Protein AF-0000000082050462 (afdb_homodimer)

pLDDT: mean 90.38, std 11.53, range [40.19, 98.27]

Sequence (284 aa):
MIIWLRGENGTGAGQFKIPHSVTVDSVGRVWVADRGNKRIQVFDKVTGEWLGSWSSCFLEDGPSSVRLTTNEEYLIVAQLNINRVSVLAAPPIGSIGDCHVVNIIQLADEVKPHLVDVNVKTGAIYVAEIGAQQVQKYVPLNMIIWLRGENGTGAGQFKIPHSVTVDSVGRVWVADRGNKRIQVFDKVTGEWLGSWSSCFLEDGPSSVRLTTNEEYLIVAQLNINRVSVLAAPPIGSIGDCHVVNIIQLADEVKPHLVDVNVKTGAIYVAEIGAQQVQKYVPLN

Structure (mmCIF, N/CA/C/O backbone):
data_AF-0000000082050462-model_v1
#
loop_
_entity.id
_entity.type
_entity.pdbx_description
1 polymer 'NHL repeat containing 3'
#
loop_
_atom_site.group_PDB
_atom_site.id
_atom_site.type_symbol
_atom_site.label_atom_id
_atom_site.label_alt_id
_atom_site.label_comp_id
_atom_site.label_asym_id
_atom_site.label_entity_id
_atom_site.label_seq_id
_atom_site.pdbx_PDB_ins_code
_atom_site.Cartn_x
_atom_site.Cartn_y
_atom_site.Cartn_z
_atom_site.occupancy
_atom_site.B_iso_or_equiv
_atom_site.auth_seq_id
_atom_site.auth_comp_id
_atom_site.auth_asym_id
_atom_site.auth_atom_id
_atom_site.pdbx_PDB_model_num
ATOM 1 N N . MET A 1 1 ? -22.385 -1.481 -3.887 1 40.43 1 MET A N 1
ATOM 2 C CA . MET A 1 1 ? -22.478 -2.923 -4.095 1 40.43 1 MET A CA 1
ATOM 3 C C . MET A 1 1 ? -21.125 -3.592 -3.876 1 40.43 1 MET A C 1
ATOM 5 O O . MET A 1 1 ? -20.114 -3.152 -4.426 1 40.43 1 MET A O 1
ATOM 9 N N . ILE A 1 2 ? -20.88 -4.199 -2.709 1 48.22 2 ILE A N 1
ATOM 10 C CA . ILE A 1 2 ? -19.718 -4.974 -2.289 1 48.22 2 ILE A CA 1
ATOM 11 C C . ILE A 1 2 ? -19.54 -6.179 -3.21 1 48.22 2 ILE A C 1
ATOM 13 O O . ILE A 1 2 ? -20.455 -6.992 -3.363 1 48.22 2 ILE A O 1
ATOM 17 N N . ILE A 1 3 ? -19.071 -6.112 -4.357 1 47.49 3 ILE A N 1
ATOM 18 C CA . ILE A 1 3 ? -18.94 -7.363 -5.096 1 47.49 3 ILE A CA 1
ATOM 19 C C . ILE A 1 3 ? -17.791 -8.185 -4.518 1 47.49 3 ILE A C 1
ATOM 21 O O . ILE A 1 3 ? -17.025 -7.694 -3.685 1 47.49 3 ILE A O 1
ATOM 25 N N . TRP A 1 4 ? -16.922 -8.69 -5.218 1 47.66 4 TRP A N 1
ATOM 26 C CA . TRP A 1 4 ? -16.357 -9.988 -5.571 1 47.66 4 TRP A CA 1
ATOM 27 C C . TRP A 1 4 ? -15.476 -10.523 -4.448 1 47.66 4 TRP A C 1
ATOM 29 O O . TRP A 1 4 ? -15.643 -11.663 -4.008 1 47.66 4 TRP A O 1
ATOM 39 N N . LEU A 1 5 ? -14.182 -10.189 -4.203 1 57.64 5 LEU A N 1
ATOM 40 C CA . LEU A 1 5 ? -13.241 -11.291 -4.034 1 57.64 5 LEU A CA 1
ATOM 41 C C . LEU A 1 5 ? -13.255 -11.803 -2.598 1 57.64 5 LEU A C 1
ATOM 43 O O . LEU A 1 5 ? -13.068 -11.028 -1.657 1 57.64 5 LEU A O 1
ATOM 47 N N . ARG A 1 6 ? -14.107 -12.963 -2.314 1 60.49 6 ARG A N 1
ATOM 48 C CA . ARG A 1 6 ? -14.144 -13.68 -1.044 1 60.49 6 ARG A CA 1
ATOM 49 C C . ARG A 1 6 ? -12.924 -14.582 -0.89 1 60.49 6 ARG A C 1
ATOM 51 O O . ARG A 1 6 ? -12.48 -15.206 -1.856 1 60.49 6 ARG A O 1
ATOM 58 N N . GLY A 1 7 ? -12.11 -14.296 0.046 1 67.52 7 GLY A N 1
ATOM 59 C CA . GLY A 1 7 ? -11.171 -15.325 0.461 1 67.52 7 GLY A CA 1
ATOM 60 C C . GLY A 1 7 ? -11.396 -15.798 1.885 1 67.52 7 GLY A C 1
ATOM 61 O O . GLY A 1 7 ? -12.033 -15.105 2.682 1 67.52 7 GLY A O 1
ATOM 62 N N . GLU A 1 8 ? -11.338 -17.124 2.06 1 79.22 8 GLU A N 1
ATOM 63 C CA . GLU A 1 8 ? -11.368 -17.743 3.382 1 79.22 8 GLU A CA 1
ATOM 64 C C . GLU A 1 8 ? -9.957 -17.976 3.914 1 79.22 8 GLU A C 1
ATOM 66 O O . GLU A 1 8 ? -8.993 -17.987 3.147 1 79.22 8 GLU A O 1
ATOM 71 N N . ASN A 1 9 ? -9.977 -18.037 5.172 1 88.16 9 ASN A N 1
ATOM 72 C CA . ASN A 1 9 ? -8.714 -18.406 5.801 1 88.16 9 ASN A CA 1
ATOM 73 C C . ASN A 1 9 ? -8.226 -19.771 5.322 1 88.16 9 ASN A C 1
ATOM 75 O O . ASN A 1 9 ? -9.016 -20.708 5.198 1 88.16 9 ASN A O 1
ATOM 79 N N . GLY A 1 10 ? -6.987 -19.876 4.88 1 92.87 10 GLY A N 1
ATOM 80 C CA . GLY A 1 10 ? -6.432 -21.163 4.493 1 92.87 10 GLY A CA 1
ATOM 81 C C . GLY A 1 10 ? -5.183 -21.042 3.641 1 92.87 10 GLY A C 1
ATOM 82 O O . GLY A 1 10 ? -4.629 -19.951 3.493 1 92.87 10 GLY A O 1
ATOM 83 N N . THR A 1 11 ? -4.74 -22.178 3.133 1 94.9 11 THR A N 1
ATOM 84 C CA . THR A 1 11 ? -3.497 -22.234 2.372 1 94.9 11 THR A CA 1
ATOM 85 C C . THR A 1 11 ? -3.764 -22.651 0.929 1 94.9 11 THR A C 1
ATOM 87 O O . THR A 1 11 ? -2.852 -22.66 0.101 1 94.9 11 THR A O 1
ATOM 90 N N . GLY A 1 12 ? -5.01 -22.91 0.645 1 93.56 12 GLY A N 1
ATOM 91 C CA . GLY A 1 12 ? -5.356 -23.32 -0.707 1 93.56 12 GLY A CA 1
ATOM 92 C C . GLY A 1 12 ? -5.546 -22.151 -1.654 1 93.56 12 GLY A C 1
ATOM 93 O O . GLY A 1 12 ? -5.483 -20.992 -1.239 1 93.56 12 GLY A O 1
ATOM 94 N N . ALA A 1 13 ? -5.816 -22.554 -2.967 1 92.03 13 ALA A N 1
ATOM 95 C CA . ALA A 1 13 ? -6.134 -21.535 -3.965 1 92.03 13 ALA A CA 1
ATOM 96 C C . ALA A 1 13 ? -7.347 -20.712 -3.54 1 92.03 13 ALA A C 1
ATOM 98 O O . ALA A 1 13 ? -8.388 -21.268 -3.184 1 92.03 13 ALA A O 1
ATOM 99 N N . GLY A 1 14 ? -7.154 -19.372 -3.494 1 91.35 14 GLY A N 1
ATOM 100 C CA . GLY A 1 14 ? -8.254 -18.494 -3.127 1 91.35 14 GLY A CA 1
ATOM 101 C C . GLY A 1 14 ? -8.408 -18.327 -1.627 1 91.35 14 GLY A C 1
ATOM 102 O O . GLY A 1 14 ? -9.269 -17.575 -1.166 1 91.35 14 GLY A O 1
ATOM 103 N N . GLN A 1 15 ? -7.557 -19.007 -0.919 1 93.49 15 GLN A N 1
ATOM 104 C CA . GLN A 1 15 ? -7.512 -18.84 0.53 1 93.49 15 GLN A CA 1
ATOM 105 C C . GLN A 1 15 ? -6.308 -18.003 0.951 1 93.49 15 GLN A C 1
ATOM 107 O O . GLN A 1 15 ? -5.3 -17.957 0.243 1 93.49 15 GLN A O 1
ATOM 112 N N . PHE A 1 16 ? -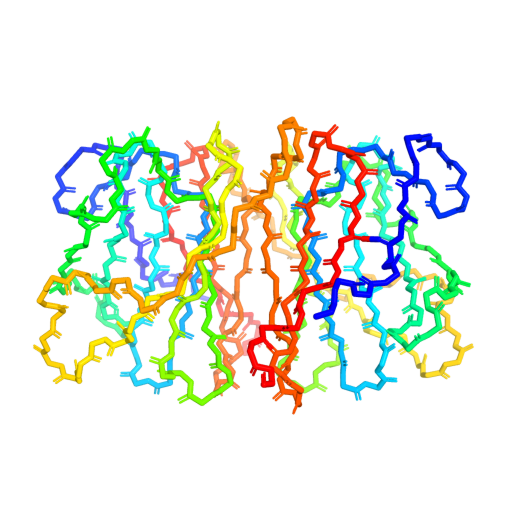6.475 -17.331 2.116 1 94.52 16 PHE A N 1
ATOM 113 C CA . PHE A 1 16 ? -5.418 -16.409 2.513 1 94.52 16 PHE A CA 1
ATOM 114 C C . PHE A 1 16 ? -5.015 -16.641 3.965 1 94.52 16 PHE A C 1
ATOM 116 O O . PHE A 1 16 ? -5.824 -17.098 4.774 1 94.52 16 PHE A O 1
ATOM 123 N N . LYS A 1 17 ? -3.782 -16.366 4.243 1 95.1 17 LYS A N 1
ATOM 124 C CA . LYS A 1 17 ? -3.236 -16.152 5.58 1 95.1 17 LYS A CA 1
ATOM 125 C C . LYS A 1 17 ? -2.504 -14.816 5.668 1 95.1 17 LYS A C 1
ATOM 127 O O . LYS A 1 17 ? -1.411 -14.664 5.118 1 95.1 17 LYS A O 1
ATOM 132 N N . ILE A 1 18 ? -3.145 -13.762 6.304 1 93.31 18 ILE A N 1
ATOM 133 C CA . ILE A 1 18 ? -2.643 -12.404 6.476 1 93.31 18 ILE A CA 1
ATOM 134 C C . ILE A 1 18 ? -2.454 -11.747 5.111 1 93.31 18 ILE A C 1
ATOM 136 O O . ILE A 1 18 ? -1.335 -11.388 4.737 1 93.31 18 ILE A O 1
ATOM 140 N N . PRO A 1 19 ? -3.512 -11.689 4.27 1 94.59 19 PRO A N 1
ATOM 141 C CA . PRO A 1 19 ? -3.401 -10.848 3.076 1 94.59 19 PRO A CA 1
ATOM 142 C C . PRO A 1 19 ? -3.037 -9.402 3.404 1 94.59 19 PRO A C 1
ATOM 144 O O . PRO A 1 19 ? -3.875 -8.651 3.911 1 94.59 19 PRO A O 1
ATOM 147 N N . HIS A 1 20 ? -1.826 -9.065 3.136 1 96.13 20 HIS A N 1
ATOM 148 C CA . HIS A 1 20 ? -1.224 -7.866 3.709 1 96.13 20 HIS A CA 1
ATOM 149 C C . HIS A 1 20 ? -1.29 -6.696 2.733 1 96.13 20 HIS A C 1
ATOM 151 O O . HIS A 1 20 ? -1.275 -5.535 3.147 1 96.13 20 HIS A O 1
ATOM 157 N N . SER A 1 21 ? -1.321 -6.958 1.422 1 95.88 21 SER A N 1
ATOM 158 C CA . SER A 1 21 ? -1.341 -5.935 0.382 1 95.88 21 SER A CA 1
ATOM 159 C C . SER A 1 21 ? -2.062 -6.43 -0.868 1 95.88 21 SER A C 1
ATOM 161 O O . SER A 1 21 ? -2.1 -7.634 -1.132 1 95.88 21 SER A O 1
ATOM 163 N N . VAL A 1 22 ? -2.594 -5.48 -1.64 1 94.66 22 VAL A N 1
ATOM 164 C CA . VAL A 1 22 ? -3.311 -5.759 -2.88 1 94.66 22 VAL A CA 1
ATOM 165 C C . VAL A 1 22 ? -3.027 -4.659 -3.901 1 94.66 22 VAL A C 1
ATOM 167 O O . VAL A 1 22 ? -2.888 -3.489 -3.538 1 94.66 22 VAL A O 1
ATOM 170 N N . THR A 1 23 ? -2.92 -5.016 -5.165 1 95.66 23 THR A N 1
ATOM 171 C CA . THR A 1 23 ? -2.865 -4.054 -6.26 1 95.66 23 THR A CA 1
ATOM 172 C C . THR A 1 23 ? -3.583 -4.596 -7.493 1 95.66 23 THR A C 1
ATOM 174 O O . THR A 1 23 ? -3.808 -5.803 -7.606 1 95.66 23 THR A O 1
ATOM 177 N N . VAL A 1 24 ? -3.954 -3.78 -8.378 1 92.79 24 VAL A N 1
ATOM 178 C CA . VAL A 1 24 ? -4.733 -4.14 -9.558 1 92.79 24 VAL A CA 1
ATOM 179 C C . VAL A 1 24 ? -4.071 -3.566 -10.809 1 92.79 24 VAL A C 1
ATOM 181 O O . VAL A 1 24 ? -3.598 -2.428 -10.801 1 92.79 24 VAL A O 1
ATOM 184 N N . ASP A 1 25 ? -4.015 -4.397 -11.849 1 93.11 25 ASP A N 1
ATOM 185 C CA . ASP A 1 25 ? -3.384 -3.9 -13.068 1 93.11 25 ASP A CA 1
ATOM 186 C C . ASP A 1 25 ? -4.43 -3.547 -14.123 1 93.11 25 ASP A C 1
ATOM 188 O O . ASP A 1 25 ? -5.63 -3.717 -13.897 1 93.11 25 ASP A O 1
ATOM 192 N N . SER A 1 26 ? -3.955 -3.076 -15.26 1 91.11 26 SER A N 1
ATOM 193 C CA . SER A 1 26 ? -4.829 -2.485 -16.268 1 91.11 26 SER A CA 1
ATOM 194 C C . SER A 1 26 ? -5.497 -3.561 -17.118 1 91.11 26 SER A C 1
ATOM 196 O O . SER A 1 26 ? -6.466 -3.284 -17.829 1 91.11 26 SER A O 1
ATOM 198 N N . VAL A 1 27 ? -4.954 -4.77 -17.038 1 91.69 27 VAL A N 1
ATOM 199 C CA . VAL A 1 27 ? -5.533 -5.817 -17.873 1 91.69 27 VAL A CA 1
ATOM 200 C C . VAL A 1 27 ? -6.496 -6.665 -17.045 1 91.69 27 VAL A C 1
ATOM 202 O O . VAL A 1 27 ? -6.973 -7.704 -17.508 1 91.69 27 VAL A O 1
ATOM 205 N N . GLY A 1 28 ? -6.698 -6.288 -15.834 1 89.3 28 GLY A N 1
ATOM 206 C CA . GLY A 1 28 ? -7.783 -6.878 -15.066 1 89.3 28 GLY A CA 1
ATOM 207 C C . GLY A 1 28 ? -7.312 -7.931 -14.081 1 89.3 28 GLY A C 1
ATOM 208 O O . GLY A 1 28 ? -8.067 -8.839 -13.727 1 89.3 28 GLY A O 1
ATOM 209 N N . ARG A 1 29 ? -6.098 -7.906 -13.645 1 93.92 29 ARG A N 1
ATOM 210 C CA . ARG A 1 29 ? -5.611 -8.836 -12.631 1 93.92 29 ARG A CA 1
ATOM 211 C C . ARG A 1 29 ? -5.503 -8.155 -11.271 1 93.92 29 ARG A C 1
ATOM 213 O O . ARG A 1 29 ? -5.067 -7.006 -11.18 1 93.92 29 ARG A O 1
ATOM 220 N N . VAL A 1 30 ? -5.936 -8.852 -10.262 1 93.77 30 VAL A N 1
ATOM 221 C CA . VAL A 1 30 ? -5.768 -8.454 -8.869 1 93.77 30 VAL A CA 1
ATOM 222 C C . VAL A 1 30 ? -4.644 -9.268 -8.231 1 93.77 30 VAL A C 1
ATOM 224 O O . VAL A 1 30 ? -4.709 -10.498 -8.186 1 93.77 30 VAL A O 1
ATOM 227 N N . TRP A 1 31 ? -3.609 -8.616 -7.788 1 96.34 31 TRP A N 1
ATOM 228 C CA . TRP A 1 31 ? -2.456 -9.243 -7.15 1 96.34 31 TRP A CA 1
ATOM 229 C C . TRP A 1 31 ? -2.522 -9.09 -5.635 1 96.34 31 TRP A C 1
ATOM 231 O O . TRP A 1 31 ? -2.617 -7.973 -5.121 1 96.34 31 TRP A O 1
ATOM 241 N N . VAL A 1 32 ? -2.448 -10.183 -4.905 1 96.53 32 VAL A N 1
ATOM 242 C CA . VAL A 1 32 ? -2.6 -10.144 -3.454 1 96.53 32 VAL A CA 1
ATOM 243 C C . VAL A 1 32 ? -1.351 -10.719 -2.788 1 96.53 32 VAL A C 1
ATOM 245 O O . VAL A 1 32 ? -0.971 -11.862 -3.05 1 96.53 32 VAL A O 1
ATOM 248 N N . ALA A 1 33 ? -0.728 -9.888 -1.99 1 97.86 33 ALA A N 1
ATOM 249 C CA . ALA A 1 33 ? 0.362 -10.379 -1.15 1 97.86 33 ALA A CA 1
ATOM 250 C C . ALA A 1 33 ? -0.174 -11.201 0.018 1 97.86 33 ALA A C 1
ATOM 252 O O . ALA A 1 33 ? -0.616 -10.645 1.026 1 97.86 33 ALA A O 1
ATOM 253 N N . ASP A 1 34 ? -0.153 -12.427 -0.11 1 96.57 34 ASP A N 1
ATOM 254 C CA . ASP A 1 34 ? -0.56 -13.391 0.907 1 96.57 34 ASP A CA 1
ATOM 255 C C . ASP A 1 34 ? 0.608 -13.749 1.823 1 96.57 34 ASP A C 1
ATOM 257 O O . ASP A 1 34 ? 1.138 -14.86 1.757 1 96.57 34 ASP A O 1
ATOM 261 N N . ARG A 1 35 ? 0.929 -12.815 2.701 1 97.11 35 ARG A N 1
ATOM 262 C CA . ARG A 1 35 ? 2.201 -12.793 3.416 1 97.11 35 ARG A CA 1
ATOM 263 C C . ARG A 1 35 ? 2.368 -14.043 4.275 1 97.11 35 ARG A C 1
ATOM 265 O O . ARG A 1 35 ? 3.436 -14.657 4.285 1 97.11 35 ARG A O 1
ATOM 272 N N . GLY A 1 36 ? 1.392 -14.414 4.909 1 96.7 36 GLY A N 1
ATOM 273 C CA . GLY A 1 36 ? 1.498 -15.55 5.811 1 96.7 36 GLY A CA 1
ATOM 274 C C . GLY A 1 36 ? 1.75 -16.861 5.092 1 96.7 36 GLY A C 1
ATOM 275 O O . GLY A 1 36 ? 2.292 -17.802 5.676 1 96.7 36 GLY A O 1
ATOM 276 N N . ASN A 1 37 ? 1.233 -16.993 3.816 1 97.29 37 ASN A N 1
ATOM 277 C CA . ASN A 1 37 ? 1.46 -18.187 3.008 1 97.29 37 ASN A CA 1
ATOM 278 C C . ASN A 1 37 ? 2.696 -18.039 2.126 1 97.29 37 ASN A C 1
ATOM 280 O O . ASN A 1 37 ? 2.97 -18.898 1.286 1 97.29 37 ASN A O 1
ATOM 284 N N . LYS A 1 38 ? 3.36 -16.929 2.287 1 98.06 38 LYS A N 1
ATOM 285 C CA . LYS A 1 38 ? 4.56 -16.621 1.515 1 98.06 38 LYS A CA 1
ATOM 286 C C . LYS A 1 38 ? 4.308 -16.783 0.018 1 98.06 38 LYS A C 1
ATOM 288 O O . LYS A 1 38 ? 5.039 -17.502 -0.665 1 98.06 38 LYS A O 1
ATOM 293 N N . ARG A 1 39 ? 3.35 -16.012 -0.496 1 98.26 39 ARG A N 1
ATOM 294 C CA . ARG A 1 39 ? 3.029 -16.085 -1.917 1 98.26 39 ARG A CA 1
ATOM 295 C C . ARG A 1 39 ? 2.241 -14.858 -2.364 1 98.26 39 ARG A C 1
ATOM 297 O O . ARG A 1 39 ? 1.739 -14.1 -1.533 1 98.26 39 ARG A O 1
ATOM 304 N N . ILE A 1 40 ? 2.234 -14.647 -3.637 1 98.19 40 ILE A N 1
ATOM 305 C CA . ILE A 1 40 ? 1.3 -13.732 -4.283 1 98.19 40 ILE A CA 1
ATOM 306 C C . ILE A 1 40 ? 0.261 -14.526 -5.072 1 98.19 40 ILE A C 1
ATOM 308 O O . ILE A 1 40 ? 0.609 -15.438 -5.825 1 98.19 40 ILE A O 1
ATOM 312 N N . GLN A 1 41 ? -0.966 -14.266 -4.81 1 96.63 41 GLN A N 1
ATOM 313 C CA . GLN A 1 41 ? -2.032 -14.853 -5.615 1 96.63 41 GLN A CA 1
ATOM 314 C C . GLN A 1 41 ? -2.613 -13.83 -6.587 1 96.63 41 GLN A C 1
ATOM 316 O O . GLN A 1 41 ? -2.627 -12.631 -6.3 1 96.63 41 GLN A O 1
ATOM 321 N N . VAL A 1 42 ? -3.116 -14.366 -7.699 1 96.42 42 VAL A N 1
ATOM 322 C CA . VAL A 1 42 ? -3.624 -13.511 -8.767 1 96.42 42 VAL A CA 1
ATOM 323 C C . VAL A 1 42 ? -5.045 -13.932 -9.136 1 96.42 42 VAL A C 1
ATOM 325 O O . VAL A 1 42 ? -5.338 -15.126 -9.238 1 96.42 42 VAL A O 1
ATOM 328 N N . PHE A 1 43 ? -5.874 -12.918 -9.309 1 93.15 43 PHE A N 1
ATOM 329 C CA . PHE A 1 43 ? -7.282 -13.169 -9.597 1 93.15 43 PHE A CA 1
ATOM 330 C C . PHE A 1 43 ? -7.759 -12.305 -10.758 1 93.15 43 PHE A C 1
ATOM 332 O O . PHE A 1 43 ? -7.177 -11.255 -11.038 1 93.15 43 PHE A O 1
ATOM 339 N N . ASP A 1 44 ? -8.819 -12.771 -11.357 1 91.61 44 ASP A N 1
ATOM 340 C CA . ASP A 1 44 ? -9.525 -11.942 -12.329 1 91.61 44 ASP A CA 1
ATOM 341 C C . ASP A 1 44 ? -10.382 -10.888 -11.632 1 91.61 44 ASP A C 1
ATOM 343 O O . ASP A 1 44 ? -11.182 -11.213 -10.751 1 91.61 44 ASP A O 1
ATOM 347 N N . LYS A 1 45 ? -10.206 -9.706 -12.063 1 88.88 45 LYS A N 1
ATOM 348 C CA . LYS A 1 45 ? -10.87 -8.623 -11.345 1 88.88 45 LYS A CA 1
ATOM 349 C C . LYS A 1 45 ? -12.381 -8.667 -11.557 1 88.88 45 LYS A C 1
ATOM 351 O O . LYS A 1 45 ? -13.141 -8.113 -10.76 1 88.88 45 LYS A O 1
ATOM 356 N N . VAL A 1 46 ? -12.8 -9.162 -12.654 1 85.58 46 VAL A N 1
ATOM 357 C CA . VAL A 1 46 ? -14.219 -9.156 -12.991 1 85.58 46 VAL A CA 1
ATOM 358 C C . VAL A 1 46 ? -14.906 -10.364 -12.359 1 85.58 46 VAL A C 1
ATOM 360 O O . VAL A 1 46 ? -15.901 -10.218 -11.645 1 85.58 46 VAL A O 1
ATOM 363 N N . THR A 1 47 ? -14.355 -11.541 -12.502 1 84.81 47 THR A N 1
ATOM 364 C CA . THR A 1 47 ? -15.026 -12.768 -12.088 1 84.81 47 THR A CA 1
ATOM 365 C C . THR A 1 47 ? -14.581 -13.181 -10.687 1 84.81 47 THR A C 1
ATOM 367 O O . THR A 1 47 ? -15.254 -13.976 -10.026 1 84.81 47 THR A O 1
ATOM 370 N N . GLY A 1 48 ? -13.391 -12.762 -10.278 1 87.5 48 GLY A N 1
ATOM 371 C CA . GLY A 1 48 ? -12.821 -13.221 -9.022 1 87.5 48 GLY A CA 1
ATOM 372 C C . GLY A 1 48 ? -12.145 -14.575 -9.134 1 87.5 48 GLY A C 1
ATOM 373 O O . GLY A 1 48 ? -11.723 -15.149 -8.127 1 87.5 48 GLY A O 1
ATOM 374 N N . GLU A 1 49 ? -12.048 -15.029 -10.336 1 90.63 49 GLU A N 1
ATOM 375 C CA . GLU A 1 49 ? -11.439 -16.339 -10.546 1 90.63 49 GLU A CA 1
ATOM 376 C C . GLU A 1 49 ? -9.945 -16.309 -10.236 1 90.63 49 GLU A C 1
ATOM 378 O O . GLU A 1 49 ? -9.251 -15.354 -10.589 1 90.63 49 GLU A O 1
ATOM 383 N N . TRP A 1 50 ? -9.494 -17.417 -9.562 1 92.9 50 TRP A N 1
ATOM 384 C CA . TRP A 1 50 ? -8.067 -17.585 -9.305 1 92.9 50 TRP A CA 1
ATOM 385 C C . TRP A 1 50 ? -7.31 -17.869 -10.598 1 92.9 50 TRP A C 1
ATOM 387 O O . TRP A 1 50 ? -7.679 -18.77 -11.355 1 92.9 50 TRP A O 1
ATOM 397 N N . LEU A 1 51 ? -6.275 -17.135 -10.85 1 95.15 51 LEU A N 1
ATOM 398 C CA . LEU A 1 51 ? -5.529 -17.268 -12.097 1 95.15 51 LEU A CA 1
ATOM 399 C C . LEU A 1 51 ? -4.2 -17.977 -11.861 1 95.15 51 LEU A C 1
ATOM 401 O O . LEU A 1 51 ? -3.626 -18.553 -12.788 1 95.15 51 LEU A O 1
ATOM 405 N N . GLY A 1 52 ? -3.623 -17.868 -10.62 1 95.46 52 GLY A N 1
ATOM 406 C CA . GLY A 1 52 ? -2.348 -18.483 -10.289 1 95.46 52 GLY A CA 1
ATOM 407 C C . GLY A 1 52 ? -1.701 -17.888 -9.053 1 95.46 52 GLY A C 1
ATOM 408 O O . GLY A 1 52 ? -2.326 -17.104 -8.335 1 95.46 52 GLY A O 1
ATOM 409 N N . SER A 1 53 ? -0.48 -18.341 -8.795 1 96.37 53 SER A N 1
ATOM 410 C CA . SER A 1 53 ? 0.266 -17.839 -7.646 1 96.37 53 SER A CA 1
ATOM 411 C C . SER A 1 53 ? 1.77 -17.919 -7.885 1 96.37 53 SER A C 1
ATOM 413 O O . SER A 1 53 ? 2.229 -18.692 -8.729 1 96.37 53 SER A O 1
ATOM 415 N N . TRP A 1 54 ? 2.437 -17.046 -7.323 1 97.88 54 TRP A N 1
ATOM 416 C CA . TRP A 1 54 ? 3.893 -17.061 -7.228 1 97.88 54 TRP A CA 1
ATOM 417 C C . TRP A 1 54 ? 4.343 -17.425 -5.817 1 97.88 54 TRP A C 1
ATOM 419 O O . TRP A 1 54 ? 3.952 -16.773 -4.846 1 97.88 54 TRP A O 1
ATOM 429 N N . SER A 1 55 ? 5.21 -18.407 -5.684 1 96.98 55 SER A N 1
ATOM 430 C CA . SER A 1 55 ? 5.782 -18.736 -4.382 1 96.98 55 SER A CA 1
ATOM 431 C C . SER A 1 55 ? 7.291 -18.932 -4.476 1 96.98 55 SER A C 1
ATOM 433 O O . SER A 1 55 ? 8.001 -18.814 -3.474 1 96.98 55 SER A O 1
ATOM 435 N N . SER A 1 56 ? 7.779 -19.117 -5.639 1 96.93 56 SER A N 1
ATOM 436 C CA . SER A 1 56 ? 9.177 -19.488 -5.835 1 96.93 56 SER A CA 1
ATOM 437 C C . SER A 1 56 ? 10.109 -18.333 -5.486 1 96.93 56 SER A C 1
ATOM 439 O O . SER A 1 56 ? 11.294 -18.544 -5.216 1 96.93 56 SER A O 1
ATOM 441 N N . CYS A 1 57 ? 9.66 -17.165 -5.451 1 97.57 57 CYS A N 1
ATOM 442 C CA . CYS A 1 57 ? 10.487 -16 -5.156 1 97.57 57 CYS A CA 1
ATOM 443 C C . CYS A 1 57 ? 10.399 -15.627 -3.681 1 97.57 57 CYS A C 1
ATOM 445 O O . CYS A 1 57 ? 11.042 -14.674 -3.237 1 97.57 57 CYS A O 1
ATOM 447 N N . PHE A 1 58 ? 9.599 -16.391 -2.915 1 98.08 58 PHE A N 1
ATOM 448 C CA . PHE A 1 58 ? 9.32 -16.003 -1.538 1 98.08 58 PHE A CA 1
ATOM 449 C C . PHE A 1 58 ? 9.62 -17.15 -0.581 1 98.0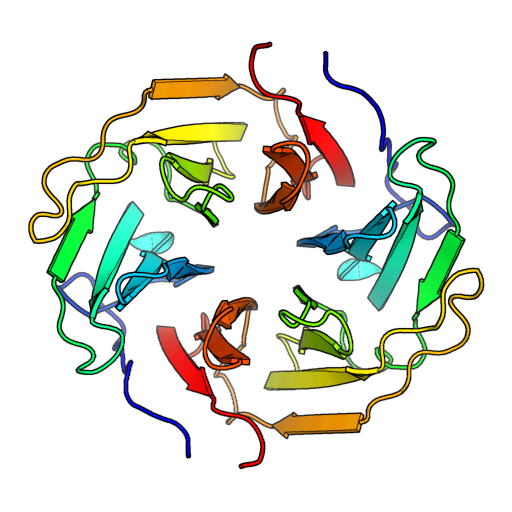8 58 PHE A C 1
ATOM 451 O O . PHE A 1 58 ? 8.835 -17.428 0.328 1 98.08 58 PHE A O 1
ATOM 458 N N . LEU A 1 59 ? 10.699 -17.77 -0.782 1 96.55 59 LEU A N 1
ATOM 459 C CA . LEU A 1 59 ? 11.08 -18.925 0.024 1 96.55 59 LEU A CA 1
ATOM 460 C C . LEU A 1 59 ? 11.526 -18.493 1.416 1 96.55 59 LEU A C 1
ATOM 462 O O . LEU A 1 59 ? 11.235 -19.171 2.405 1 96.55 59 LEU A O 1
ATOM 466 N N . GLU A 1 60 ? 12.199 -17.388 1.579 1 96.61 60 GLU A N 1
ATOM 467 C CA . GLU A 1 60 ? 12.797 -16.945 2.835 1 96.61 60 GLU A CA 1
ATOM 468 C C . GLU A 1 60 ? 11.821 -16.092 3.64 1 96.61 60 GLU A C 1
ATOM 470 O O . GLU A 1 60 ? 11.877 -16.071 4.872 1 96.61 60 GLU A O 1
ATOM 475 N N . ASP A 1 61 ? 10.97 -15.338 2.968 1 98.22 61 ASP A N 1
ATOM 476 C CA . ASP A 1 61 ? 10.037 -14.407 3.595 1 98.22 61 ASP A CA 1
ATOM 477 C C . ASP A 1 61 ? 8.866 -14.094 2.666 1 98.22 61 ASP A C 1
ATOM 479 O O . ASP A 1 61 ? 9.021 -14.087 1.443 1 98.22 61 ASP A O 1
ATOM 483 N N . GLY A 1 62 ? 7.733 -13.807 3.236 1 97.97 62 GLY A N 1
ATOM 484 C CA . GLY A 1 62 ? 6.557 -13.466 2.451 1 97.97 62 GLY A CA 1
ATOM 485 C C . GLY A 1 62 ? 6.536 -12.015 2.007 1 97.97 62 GLY A C 1
ATOM 486 O O . GLY A 1 62 ? 7.255 -11.181 2.561 1 97.97 62 GLY A O 1
ATOM 487 N N . PRO A 1 63 ? 5.754 -11.724 0.991 1 98.27 63 PRO A N 1
ATOM 488 C CA . PRO A 1 63 ? 5.599 -10.346 0.521 1 98.27 63 PRO A CA 1
ATOM 489 C C . PRO A 1 63 ? 4.727 -9.501 1.447 1 98.27 63 PRO A C 1
ATOM 491 O O . PRO A 1 63 ? 3.592 -9.88 1.748 1 98.27 63 PRO A O 1
ATOM 494 N N . SER A 1 64 ? 5.19 -8.394 1.914 1 97.47 64 SER A N 1
ATOM 495 C CA . SER A 1 64 ? 4.405 -7.486 2.743 1 97.47 64 SER A CA 1
ATOM 496 C C . SER A 1 64 ? 3.688 -6.442 1.894 1 97.47 64 SER A C 1
ATOM 498 O O . SER A 1 64 ? 2.659 -5.9 2.303 1 97.47 64 SER A O 1
ATOM 500 N N . SER A 1 65 ? 4.278 -6.101 0.757 1 97.46 65 SER A N 1
ATOM 501 C CA . SER A 1 65 ? 3.698 -5.127 -0.161 1 97.46 65 SER A CA 1
ATOM 502 C C . SER A 1 65 ? 3.932 -5.528 -1.614 1 97.46 65 SER A C 1
ATOM 504 O O . SER A 1 65 ? 4.967 -6.112 -1.943 1 97.46 65 SER A O 1
ATOM 506 N N . VAL A 1 66 ? 2.985 -5.226 -2.492 1 97.79 66 VAL A N 1
ATOM 507 C CA . VAL A 1 66 ? 3.108 -5.428 -3.932 1 97.79 66 VAL A CA 1
ATOM 508 C C . VAL A 1 66 ? 2.519 -4.232 -4.675 1 97.79 66 VAL A C 1
ATOM 510 O O . VAL A 1 66 ? 1.385 -3.825 -4.408 1 97.79 66 VAL A O 1
ATOM 513 N N . ARG A 1 67 ? 3.303 -3.618 -5.524 1 96.96 67 ARG A N 1
ATOM 514 C CA . ARG A 1 67 ? 2.896 -2.517 -6.391 1 96.96 67 ARG A CA 1
ATOM 515 C C . ARG A 1 67 ? 3.386 -2.734 -7.819 1 96.96 67 ARG A C 1
ATOM 517 O O . ARG A 1 67 ? 4.325 -3.499 -8.049 1 96.96 67 ARG A O 1
ATOM 524 N N . LEU A 1 68 ? 2.69 -2.061 -8.724 1 94.56 68 LEU A N 1
ATOM 525 C CA . LEU A 1 68 ? 3.094 -2.106 -10.125 1 94.56 68 LEU A CA 1
ATOM 526 C C . LEU A 1 68 ? 3.804 -0.818 -10.528 1 94.56 68 LEU A C 1
ATOM 528 O O . LEU A 1 68 ? 3.456 0.263 -10.049 1 94.56 68 LEU A O 1
ATOM 532 N N . THR A 1 69 ? 4.741 -0.994 -11.472 1 92.45 69 THR A N 1
ATOM 533 C CA . THR A 1 69 ? 5.283 0.197 -12.117 1 92.45 69 THR A CA 1
ATOM 534 C C . THR A 1 69 ? 4.257 0.812 -13.065 1 92.45 69 THR A C 1
ATOM 536 O O . THR A 1 69 ? 3.273 0.165 -13.428 1 92.45 69 THR A O 1
ATOM 539 N N . THR A 1 70 ? 4.542 2.013 -13.373 1 86.19 70 THR A N 1
ATOM 540 C CA . THR A 1 70 ? 3.585 2.776 -14.167 1 86.19 70 THR A CA 1
ATOM 541 C C . THR A 1 70 ? 3.292 2.069 -15.487 1 86.19 70 THR A C 1
ATOM 543 O O . THR A 1 70 ? 2.144 2.03 -15.935 1 86.19 70 THR A O 1
ATOM 546 N N . ASN A 1 71 ? 4.275 1.542 -16.081 1 89.76 71 ASN A N 1
ATOM 547 C CA . ASN A 1 71 ? 4.086 0.851 -17.352 1 89.76 71 ASN A CA 1
ATOM 548 C C . ASN A 1 71 ? 3.659 -0.599 -17.144 1 89.76 71 ASN A C 1
ATOM 550 O O . ASN A 1 71 ? 3.448 -1.333 -18.111 1 89.76 71 ASN A O 1
ATOM 554 N N . GLU A 1 72 ? 3.617 -1.068 -15.855 1 92.63 72 GLU A N 1
ATOM 555 C CA . GLU A 1 72 ? 3.149 -2.376 -15.407 1 92.63 72 GLU A CA 1
ATOM 556 C C . GLU A 1 72 ? 4.041 -3.493 -15.942 1 92.63 72 GLU A C 1
ATOM 558 O O . GLU A 1 72 ? 3.578 -4.616 -16.156 1 92.63 72 GLU A O 1
ATOM 563 N N . GLU A 1 73 ? 5.319 -3.11 -16.236 1 94.55 73 GLU A N 1
ATOM 564 C CA . GLU A 1 73 ? 6.281 -4.114 -16.68 1 94.55 73 GLU A CA 1
ATOM 565 C C . GLU A 1 73 ? 6.853 -4.892 -15.498 1 94.55 73 GLU A C 1
ATOM 567 O O . GLU A 1 73 ? 7.353 -6.006 -15.665 1 94.55 73 GLU A O 1
ATOM 572 N N . TYR A 1 74 ? 6.776 -4.241 -14.347 1 95.68 74 TYR A N 1
ATOM 573 C CA . TYR A 1 74 ? 7.367 -4.871 -13.171 1 95.68 74 TYR A CA 1
ATOM 574 C C . TYR A 1 74 ? 6.442 -4.752 -11.966 1 95.68 74 TYR A C 1
ATOM 576 O O . TYR A 1 74 ? 5.636 -3.822 -11.884 1 95.68 74 TYR A O 1
ATOM 584 N N . LEU A 1 75 ? 6.571 -5.72 -11.099 1 96.97 75 LEU A N 1
ATOM 585 C CA . LEU A 1 75 ? 6.029 -5.648 -9.747 1 96.97 75 LEU A CA 1
ATOM 586 C C . LEU A 1 75 ? 7.129 -5.344 -8.736 1 96.97 75 LEU A C 1
ATOM 588 O O . LEU A 1 75 ? 8.196 -5.962 -8.768 1 96.97 75 LEU A O 1
ATOM 592 N N . ILE A 1 76 ? 6.899 -4.364 -7.888 1 96.89 76 ILE A N 1
ATOM 593 C CA . ILE A 1 76 ? 7.787 -4.019 -6.784 1 96.89 76 ILE A CA 1
ATOM 594 C C . ILE A 1 76 ? 7.273 -4.65 -5.492 1 96.89 76 ILE A C 1
ATOM 596 O O . ILE A 1 76 ? 6.143 -4.387 -5.072 1 96.89 76 ILE A O 1
ATOM 600 N N . VAL A 1 77 ? 8.105 -5.486 -4.889 1 98.11 77 VAL A N 1
ATOM 601 C CA . VAL A 1 77 ? 7.653 -6.272 -3.746 1 98.11 77 VAL A CA 1
ATOM 602 C C . VAL A 1 77 ? 8.579 -6.034 -2.556 1 98.11 77 VAL A C 1
ATOM 604 O O . VAL A 1 77 ? 9.801 -6.138 -2.682 1 98.11 77 VAL A O 1
ATOM 607 N N . ALA A 1 78 ? 7.988 -5.686 -1.461 1 97.81 78 ALA A N 1
ATOM 608 C CA . ALA A 1 78 ? 8.753 -5.551 -0.224 1 97.81 78 ALA A CA 1
ATOM 609 C C . ALA A 1 78 ? 8.678 -6.828 0.609 1 97.81 78 ALA A C 1
ATOM 611 O O . ALA A 1 78 ? 7.615 -7.443 0.719 1 97.81 78 ALA A O 1
ATOM 612 N N . GLN A 1 79 ? 9.767 -7.234 1.144 1 98.03 79 GLN A N 1
ATOM 613 C CA . GLN A 1 79 ? 9.862 -8.325 2.108 1 98.03 79 GLN A CA 1
ATOM 614 C C . GLN A 1 79 ? 10.446 -7.84 3.432 1 98.03 79 GLN A C 1
ATOM 616 O O . GLN A 1 79 ? 11.65 -7.598 3.533 1 98.03 79 GLN A O 1
ATOM 621 N N . LEU A 1 80 ? 9.598 -7.826 4.389 1 97.38 80 LEU A N 1
ATOM 622 C CA . LEU A 1 80 ? 9.804 -7.117 5.647 1 97.38 80 LEU A CA 1
ATOM 623 C C . LEU A 1 80 ? 10.951 -7.735 6.439 1 97.38 80 LEU A C 1
ATOM 625 O O . LEU A 1 80 ? 11.883 -7.035 6.839 1 97.38 80 LEU A O 1
ATOM 629 N N . ASN A 1 81 ? 10.956 -8.987 6.624 1 97.28 81 ASN A N 1
ATOM 630 C CA . ASN A 1 81 ? 11.808 -9.638 7.613 1 97.28 81 ASN A CA 1
ATOM 631 C C . ASN A 1 81 ? 13.231 -9.822 7.093 1 97.28 81 ASN A C 1
ATOM 633 O O . ASN A 1 81 ? 14.162 -10.02 7.875 1 97.28 81 ASN A O 1
ATOM 637 N N . ILE A 1 82 ? 13.415 -9.791 5.73 1 97.6 82 ILE A N 1
ATOM 638 C CA . ILE A 1 82 ? 14.763 -9.948 5.194 1 97.6 82 ILE A CA 1
ATOM 639 C C . ILE A 1 82 ? 15.25 -8.617 4.625 1 97.6 82 ILE A C 1
ATOM 641 O O . ILE A 1 82 ? 16.267 -8.568 3.93 1 97.6 82 ILE A O 1
ATOM 645 N N . ASN A 1 83 ? 14.527 -7.558 4.87 1 96.25 83 ASN A N 1
ATOM 646 C CA . ASN A 1 83 ? 14.912 -6.195 4.52 1 96.25 83 ASN A CA 1
ATOM 647 C C . ASN A 1 83 ? 15.252 -6.071 3.038 1 96.25 83 ASN A C 1
ATOM 649 O O . ASN A 1 83 ? 16.317 -5.564 2.681 1 96.25 83 ASN A O 1
ATOM 653 N N . ARG A 1 84 ? 14.251 -6.409 2.231 1 96.14 84 ARG A N 1
ATOM 654 C CA . ARG A 1 84 ? 14.499 -6.479 0.795 1 96.14 84 ARG A CA 1
ATOM 655 C C . ARG A 1 84 ? 13.327 -5.901 0.008 1 96.14 84 ARG A C 1
ATOM 657 O O . ARG A 1 84 ? 12.167 -6.111 0.369 1 96.14 84 ARG A O 1
ATOM 664 N N . VAL A 1 85 ? 13.685 -5.162 -1.023 1 96.28 85 VAL A N 1
ATOM 665 C CA . VAL A 1 85 ? 12.739 -4.827 -2.082 1 96.28 85 VAL A CA 1
ATOM 666 C C . VAL A 1 85 ? 13.153 -5.516 -3.381 1 96.28 85 VAL A C 1
ATOM 668 O O . VAL A 1 85 ? 14.278 -5.337 -3.854 1 96.28 85 VAL A O 1
ATOM 671 N N . SER A 1 86 ? 12.243 -6.302 -3.954 1 96.69 86 SER A N 1
ATOM 672 C CA . SER A 1 86 ? 12.512 -7.029 -5.19 1 96.69 86 SER A CA 1
ATOM 673 C C . SER A 1 86 ? 11.709 -6.458 -6.354 1 96.69 86 SER A C 1
ATOM 675 O O . SER A 1 86 ? 10.556 -6.056 -6.181 1 96.69 86 SER A O 1
ATOM 677 N N . VAL A 1 87 ? 12.351 -6.483 -7.469 1 96.37 87 VAL A N 1
ATOM 678 C CA . VAL A 1 87 ? 11.694 -6.141 -8.727 1 96.37 87 VAL A CA 1
ATOM 679 C C . VAL A 1 87 ? 11.439 -7.409 -9.538 1 96.37 87 VAL A C 1
ATOM 681 O O . VAL A 1 87 ? 12.38 -8.102 -9.931 1 96.37 87 VAL A O 1
ATOM 684 N N . LEU A 1 88 ? 10.166 -7.69 -9.761 1 97.64 88 LEU A N 1
ATOM 685 C CA . LEU A 1 88 ? 9.777 -8.894 -10.487 1 97.64 88 LEU A CA 1
ATOM 686 C C . LEU A 1 88 ? 9.239 -8.545 -11.871 1 97.64 88 LEU A C 1
ATOM 688 O O . LEU A 1 88 ? 8.517 -7.558 -12.03 1 97.64 88 LEU A O 1
ATOM 692 N N . ALA A 1 89 ? 9.534 -9.356 -12.813 1 97.53 89 ALA A N 1
ATOM 693 C CA . ALA A 1 89 ? 8.962 -9.164 -14.143 1 97.53 89 ALA A CA 1
ATOM 694 C C . ALA A 1 89 ? 7.481 -9.529 -14.161 1 97.53 89 ALA A C 1
ATOM 696 O O . ALA A 1 89 ? 7.094 -10.601 -13.689 1 97.53 89 ALA A O 1
ATOM 697 N N . ALA A 1 90 ? 6.703 -8.601 -14.645 1 96.29 90 ALA A N 1
ATOM 698 C CA . ALA A 1 90 ? 5.293 -8.936 -14.822 1 96.29 90 ALA A CA 1
ATOM 699 C C . ALA A 1 90 ? 5.114 -10.014 -15.888 1 96.29 90 ALA A C 1
ATOM 701 O O . ALA A 1 90 ? 5.751 -9.964 -16.942 1 96.29 90 ALA A O 1
ATOM 702 N N . PRO A 1 91 ? 4.254 -10.982 -15.568 1 95.75 91 PRO A N 1
ATOM 703 C CA . PRO A 1 91 ? 4.052 -12.026 -16.576 1 95.75 91 PRO A CA 1
ATOM 704 C C . PRO A 1 91 ? 3.174 -11.564 -17.737 1 95.75 91 PRO A C 1
ATOM 706 O O . PRO A 1 91 ? 2.426 -10.592 -17.601 1 95.75 91 PRO A O 1
ATOM 709 N N . PRO A 1 92 ? 3.298 -12.231 -18.885 1 91.44 92 PRO A N 1
ATOM 710 C CA . PRO A 1 92 ? 2.389 -11.906 -19.987 1 91.44 92 PRO A CA 1
ATOM 711 C C . PRO A 1 92 ? 0.927 -12.191 -19.649 1 91.44 92 PRO A C 1
ATOM 713 O O . PRO A 1 92 ? 0.639 -12.865 -18.657 1 91.44 92 PRO A O 1
ATOM 716 N N . ILE A 1 93 ? 0.068 -11.609 -20.382 1 87.26 93 ILE A N 1
ATOM 717 C CA . ILE A 1 93 ? -1.361 -11.843 -20.207 1 87.26 93 ILE A CA 1
ATOM 718 C C . ILE A 1 93 ? -1.682 -13.309 -20.488 1 87.26 93 ILE A C 1
ATOM 720 O O . ILE A 1 93 ? -1.201 -13.879 -21.471 1 87.26 93 ILE A O 1
ATOM 724 N N . GLY A 1 94 ? -2.486 -13.969 -19.638 1 84.96 94 GLY A N 1
ATOM 725 C CA . GLY A 1 94 ? -2.958 -15.326 -19.868 1 84.96 94 GLY A CA 1
ATOM 726 C C . GLY A 1 94 ? -2.167 -16.37 -19.104 1 84.96 94 GLY A C 1
ATOM 727 O O . GLY A 1 94 ? -2.626 -17.501 -18.932 1 84.96 94 GLY A O 1
ATOM 728 N N . SER A 1 95 ? -0.969 -16.075 -18.704 1 88.79 95 SER A N 1
ATOM 729 C CA . SER A 1 95 ? -0.156 -17.03 -17.957 1 88.79 95 SER A CA 1
ATOM 730 C C . SER A 1 95 ? 0.583 -16.348 -16.81 1 88.79 95 SER A C 1
ATOM 732 O O . SER A 1 95 ? 1.384 -15.438 -17.035 1 88.79 95 SER A O 1
ATOM 734 N N . ILE A 1 96 ? 0.409 -16.833 -15.624 1 94.28 96 ILE A N 1
ATOM 735 C CA . ILE A 1 96 ? 1.103 -16.255 -14.479 1 94.28 96 ILE A CA 1
ATOM 736 C C . ILE A 1 96 ? 2.521 -16.818 -14.397 1 94.28 96 ILE A C 1
ATOM 738 O O . ILE A 1 96 ? 3.471 -16.085 -14.112 1 94.28 96 ILE A O 1
ATOM 742 N N . GLY A 1 97 ? 2.666 -18.198 -14.778 1 94.2 97 GLY A N 1
ATOM 743 C CA . GLY A 1 97 ? 3.984 -18.813 -14.755 1 94.2 97 GLY A CA 1
ATOM 744 C C . GLY A 1 97 ? 4.695 -18.649 -13.424 1 94.2 97 GLY A C 1
ATOM 745 O O . GLY A 1 97 ? 4.052 -18.583 -12.375 1 94.2 97 GLY A O 1
ATOM 746 N N . ASP A 1 98 ? 6.075 -18.649 -13.51 1 95.52 98 ASP A N 1
ATOM 747 C CA . ASP A 1 98 ? 6.891 -18.472 -12.313 1 95.52 98 ASP A CA 1
ATOM 748 C C . ASP A 1 98 ? 7.336 -17.02 -12.16 1 95.52 98 ASP A C 1
ATOM 750 O O . ASP A 1 98 ? 7.435 -16.288 -13.148 1 95.52 98 ASP A O 1
ATOM 754 N N . CYS A 1 99 ? 7.45 -16.663 -10.923 1 97.41 99 CYS A N 1
ATOM 755 C CA . CYS A 1 99 ? 7.988 -15.32 -10.738 1 97.41 99 CYS A CA 1
ATOM 756 C C . CYS A 1 99 ? 9.459 -15.263 -11.13 1 97.41 99 CYS A C 1
ATOM 758 O O . CYS A 1 99 ? 10.174 -16.261 -11.022 1 97.41 99 CYS A O 1
ATOM 760 N N . HIS A 1 100 ? 9.894 -14.132 -11.695 1 97.18 100 HIS A N 1
ATOM 761 C CA . HIS A 1 100 ? 11.268 -13.854 -12.097 1 97.18 100 HIS A CA 1
ATOM 762 C C . HIS A 1 100 ? 11.773 -12.557 -11.474 1 97.18 100 HIS A C 1
ATOM 764 O O . HIS A 1 100 ? 11.239 -11.481 -11.751 1 97.18 100 HIS A O 1
ATOM 770 N N . VAL A 1 101 ? 12.799 -12.705 -10.67 1 96.79 101 VAL A N 1
ATOM 771 C CA . VAL A 1 101 ? 13.408 -11.529 -10.056 1 96.79 101 VAL A CA 1
ATOM 772 C C . VAL A 1 101 ? 14.398 -10.893 -11.029 1 96.79 101 VAL A C 1
ATOM 774 O O . VAL A 1 101 ? 15.353 -11.54 -11.465 1 96.79 101 VAL A O 1
ATOM 777 N N . VAL A 1 102 ? 14.192 -9.632 -11.358 1 96.77 102 VAL A N 1
ATOM 778 C CA . VAL A 1 102 ? 15.058 -8.983 -12.337 1 96.77 102 VAL A CA 1
ATOM 779 C C . VAL A 1 102 ? 16.046 -8.063 -11.623 1 96.77 102 VAL A C 1
ATOM 781 O O . VAL A 1 102 ? 17.07 -7.68 -12.193 1 96.77 102 VAL A O 1
ATOM 784 N N . ASN A 1 103 ? 15.715 -7.612 -10.424 1 94.76 103 ASN A N 1
ATOM 785 C CA . ASN A 1 103 ? 16.583 -6.77 -9.607 1 94.76 103 ASN A CA 1
ATOM 786 C C . ASN A 1 103 ? 16.235 -6.876 -8.126 1 94.76 103 ASN A C 1
ATOM 788 O O . ASN A 1 103 ? 15.106 -7.222 -7.772 1 94.76 103 ASN A O 1
ATOM 792 N N . ILE A 1 104 ? 17.243 -6.637 -7.258 1 94.28 104 ILE A N 1
ATOM 793 C CA . ILE A 1 104 ? 17.044 -6.65 -5.813 1 94.28 104 ILE A CA 1
ATOM 794 C C . ILE A 1 104 ? 17.695 -5.417 -5.19 1 94.28 104 ILE A C 1
ATOM 796 O O . ILE A 1 104 ? 18.817 -5.052 -5.549 1 94.28 104 ILE A O 1
ATOM 800 N N . ILE A 1 105 ? 16.997 -4.783 -4.314 1 92.83 105 ILE A N 1
ATOM 801 C CA . ILE A 1 105 ? 17.54 -3.753 -3.435 1 92.83 105 ILE A CA 1
ATOM 802 C C . ILE A 1 105 ? 17.613 -4.281 -2.004 1 92.83 105 ILE A C 1
ATOM 804 O O . ILE A 1 105 ? 16.591 -4.388 -1.322 1 92.83 105 ILE A O 1
ATOM 808 N N . GLN A 1 106 ? 18.829 -4.647 -1.587 1 93.86 106 GLN A N 1
ATOM 809 C CA . GLN A 1 106 ? 19.017 -5.092 -0.21 1 93.86 106 GLN A CA 1
ATOM 810 C C . GLN A 1 106 ? 19.195 -3.905 0.732 1 93.86 106 GLN A C 1
ATOM 812 O O . GLN A 1 106 ? 20.129 -3.115 0.575 1 93.86 106 GLN A O 1
ATOM 817 N N . LEU A 1 107 ? 18.326 -3.782 1.651 1 91.92 107 LEU A N 1
ATOM 818 C CA . LEU A 1 107 ? 18.393 -2.68 2.604 1 91.92 107 LEU A CA 1
ATOM 819 C C . LEU A 1 107 ? 19.185 -3.082 3.844 1 91.92 107 LEU A C 1
ATOM 821 O O . LEU A 1 107 ? 19.437 -4.268 4.068 1 91.92 107 LEU A O 1
ATOM 825 N N . ALA A 1 108 ? 19.566 -2.081 4.582 1 90.91 108 ALA A N 1
ATOM 826 C CA . ALA A 1 108 ? 20.309 -2.34 5.813 1 90.91 108 ALA A CA 1
ATOM 827 C C . ALA A 1 108 ? 19.463 -3.13 6.808 1 90.91 108 ALA A C 1
ATOM 829 O O . ALA A 1 108 ? 18.234 -3.152 6.708 1 90.91 108 ALA A O 1
ATOM 830 N N . ASP A 1 109 ? 20.12 -3.709 7.782 1 92.76 109 ASP A N 1
ATOM 831 C CA . ASP A 1 109 ? 19.442 -4.498 8.806 1 92.76 109 ASP A CA 1
ATOM 832 C C . ASP A 1 109 ? 18.461 -3.639 9.601 1 92.76 109 ASP A C 1
ATOM 834 O O . ASP A 1 109 ? 18.723 -2.461 9.853 1 92.76 109 ASP A O 1
ATOM 838 N N . GLU A 1 110 ? 17.335 -4.132 9.974 1 92.31 110 GLU A N 1
ATOM 839 C CA . GLU A 1 110 ? 16.329 -3.569 10.87 1 92.31 110 GLU A CA 1
ATOM 840 C C . GLU A 1 110 ? 15.557 -2.44 10.193 1 92.31 110 GLU A C 1
ATOM 842 O O . GLU A 1 110 ? 14.783 -1.734 10.842 1 92.31 110 GLU A O 1
ATOM 847 N N . VAL A 1 111 ? 15.79 -2.195 8.865 1 90.76 111 VAL A N 1
ATOM 848 C CA . VAL A 1 111 ? 15.023 -1.184 8.145 1 90.76 111 VAL A CA 1
ATOM 849 C C . VAL A 1 111 ? 13.553 -1.594 8.088 1 90.76 111 VAL A C 1
ATOM 851 O O . VAL A 1 111 ? 12.664 -0.773 8.33 1 90.76 111 VAL A O 1
ATOM 854 N N . LYS A 1 112 ? 13.238 -2.89 7.753 1 95.02 112 LYS A N 1
ATOM 855 C CA . LYS A 1 112 ? 11.908 -3.491 7.74 1 95.02 112 LYS A CA 1
ATOM 856 C C . LYS A 1 112 ? 10.97 -2.733 6.806 1 95.02 112 LYS A C 1
ATOM 858 O O . LYS A 1 112 ? 10.002 -2.116 7.256 1 95.02 112 LYS A O 1
ATOM 863 N N . PRO A 1 113 ? 11.214 -2.823 5.454 1 95.07 113 PRO A N 1
ATOM 864 C CA . PRO A 1 113 ? 10.31 -2.195 4.487 1 95.07 113 PRO A CA 1
ATOM 865 C C . PRO A 1 113 ? 8.906 -2.796 4.516 1 95.07 113 PRO A C 1
ATOM 867 O O . PRO A 1 113 ? 8.73 -3.978 4.211 1 95.07 113 PRO A O 1
ATOM 870 N N . HIS A 1 114 ? 7.967 -1.999 4.862 1 95.74 114 HIS A N 1
ATOM 871 C CA . HIS A 1 114 ? 6.627 -2.516 5.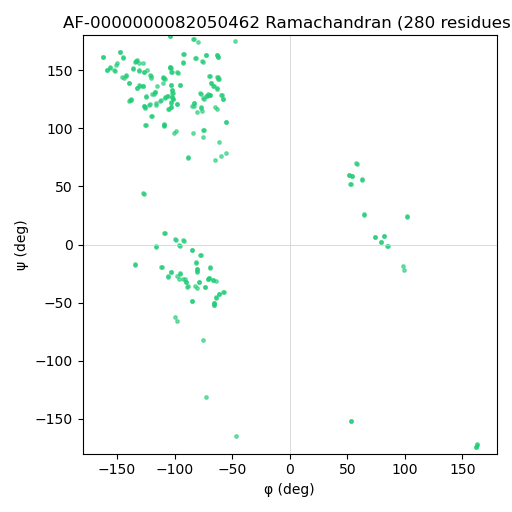114 1 95.74 114 HIS A CA 1
ATOM 872 C C . HIS A 1 114 ? 5.725 -2.326 3.898 1 95.74 114 HIS A C 1
ATOM 874 O O . HIS A 1 114 ? 5.344 -3.3 3.245 1 95.74 114 HIS A O 1
ATOM 880 N N . LEU A 1 115 ? 5.386 -1.048 3.493 1 95.19 115 LEU A N 1
ATOM 881 C CA . LEU A 1 115 ? 4.615 -0.752 2.29 1 95.19 115 LEU A CA 1
ATOM 882 C C . LEU A 1 115 ? 5.399 0.161 1.354 1 95.19 115 LEU A C 1
ATOM 884 O O . LEU A 1 115 ? 6.146 1.03 1.809 1 95.19 115 LEU A O 1
ATOM 888 N N . VAL A 1 116 ? 5.193 -0.045 0.003 1 94.9 116 VAL A N 1
ATOM 889 C CA . VAL A 1 116 ? 5.886 0.728 -1.023 1 94.9 116 VAL A CA 1
ATOM 890 C C . VAL A 1 116 ? 4.866 1.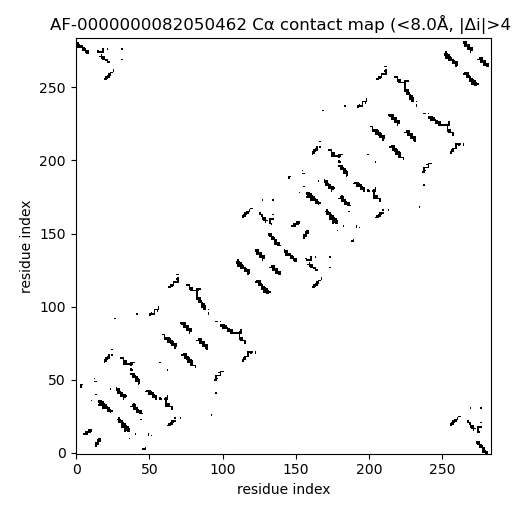396 -1.943 1 94.9 116 VAL A C 1
ATOM 892 O O . VAL A 1 116 ? 3.725 0.94 -2.05 1 94.9 116 VAL A O 1
ATOM 895 N N . ASP A 1 117 ? 5.29 2.5 -2.431 1 93.31 117 ASP A N 1
ATOM 896 C CA . ASP A 1 117 ? 4.599 3.103 -3.566 1 93.31 117 ASP A CA 1
ATOM 897 C C . ASP A 1 117 ? 5.585 3.497 -4.664 1 93.31 117 ASP A C 1
ATOM 899 O O . ASP A 1 117 ? 6.781 3.65 -4.406 1 93.31 117 ASP A O 1
ATOM 903 N N . VAL A 1 118 ? 5.07 3.589 -5.896 1 90.37 118 VAL A N 1
ATOM 904 C CA . VAL A 1 118 ? 5.879 3.948 -7.056 1 90.37 118 VAL A CA 1
ATOM 905 C C . VAL A 1 118 ? 5.36 5.247 -7.668 1 90.37 118 VAL A C 1
ATOM 907 O O . VAL A 1 118 ? 4.166 5.374 -7.949 1 90.37 118 VAL A O 1
ATOM 910 N N . ASN A 1 119 ? 6.316 6.125 -7.854 1 85.32 119 ASN A N 1
ATOM 911 C CA . ASN A 1 119 ? 5.945 7.367 -8.523 1 85.32 119 ASN A CA 1
ATOM 912 C C . ASN A 1 119 ? 5.632 7.136 -9.999 1 85.32 119 ASN A C 1
ATOM 914 O O . ASN A 1 119 ? 6.472 6.629 -10.744 1 85.32 119 ASN A O 1
ATOM 918 N N . VAL A 1 120 ? 4.541 7.582 -10.424 1 80.47 120 VAL A N 1
ATOM 919 C CA . VAL A 1 120 ? 4.043 7.281 -11.762 1 80.47 120 VAL A CA 1
ATOM 920 C C . VAL A 1 120 ? 4.888 8.01 -12.804 1 80.47 120 VAL A C 1
ATOM 922 O O . VAL A 1 120 ? 5.086 7.509 -13.913 1 80.47 120 VAL A O 1
ATOM 925 N N . LYS A 1 121 ? 5.42 9.103 -12.473 1 80.14 121 LYS A N 1
ATOM 926 C CA . LYS A 1 121 ? 6.147 9.914 -13.445 1 80.14 121 LYS A CA 1
ATOM 927 C C . LYS A 1 121 ? 7.618 9.513 -13.505 1 80.14 121 LYS A C 1
ATOM 929 O O . LYS A 1 121 ? 8.199 9.421 -14.588 1 80.14 121 LYS A O 1
ATOM 934 N N . THR A 1 122 ? 8.195 9.152 -12.394 1 80.7 122 THR A N 1
ATOM 935 C CA . THR A 1 122 ? 9.645 9.002 -12.368 1 80.7 122 THR A CA 1
ATOM 936 C C . THR A 1 122 ? 10.034 7.536 -12.201 1 80.7 122 THR A C 1
ATOM 938 O O . THR A 1 122 ? 11.187 7.163 -12.43 1 80.7 122 THR A O 1
ATOM 941 N N . GLY A 1 123 ? 9.083 6.726 -11.707 1 84.43 123 GLY A N 1
ATOM 942 C CA . GLY A 1 123 ? 9.393 5.337 -11.409 1 84.43 123 GLY A CA 1
ATOM 943 C C . GLY A 1 123 ? 10.119 5.157 -10.089 1 84.43 123 GLY A C 1
ATOM 944 O O . GLY A 1 123 ? 10.483 4.038 -9.722 1 84.43 123 GLY A O 1
ATOM 945 N N . ALA A 1 124 ? 10.328 6.264 -9.375 1 88.93 124 ALA A N 1
ATOM 946 C CA . ALA A 1 124 ? 10.978 6.172 -8.07 1 88.93 124 ALA A CA 1
ATOM 947 C C . ALA A 1 124 ? 10.138 5.349 -7.096 1 88.93 124 ALA A C 1
ATOM 949 O O . ALA A 1 124 ? 8.909 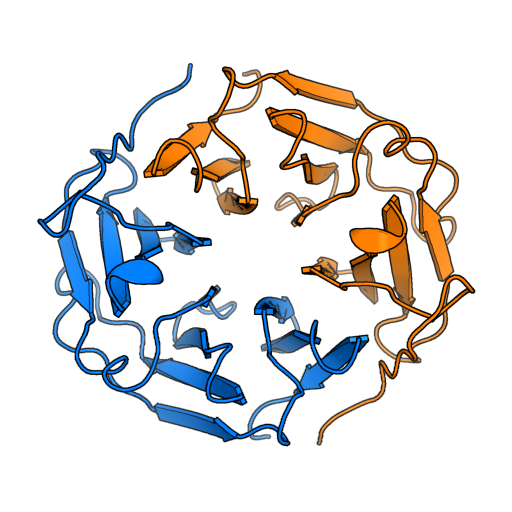5.447 -7.091 1 88.93 124 ALA A O 1
ATOM 950 N N . ILE A 1 125 ? 10.865 4.596 -6.25 1 92.21 125 ILE A N 1
ATOM 951 C CA . ILE A 1 125 ? 10.21 3.744 -5.263 1 92.21 125 ILE A CA 1
ATOM 952 C C . ILE A 1 125 ? 10.289 4.395 -3.885 1 92.21 125 ILE A C 1
ATOM 954 O O . ILE A 1 125 ? 11.378 4.727 -3.409 1 92.21 125 ILE A O 1
ATOM 958 N N . TYR A 1 126 ? 9.164 4.625 -3.284 1 92.09 126 TYR A N 1
ATOM 959 C CA . TYR A 1 126 ? 9.071 5.134 -1.921 1 92.09 126 TYR A CA 1
ATOM 960 C C . TYR A 1 126 ? 8.72 4.018 -0.944 1 92.09 126 TYR A C 1
ATOM 962 O O . TYR A 1 126 ? 7.794 3.24 -1.188 1 92.09 126 TYR A O 1
ATOM 970 N N . VAL A 1 127 ? 9.45 3.962 0.159 1 93.74 127 VAL A N 1
ATOM 971 C CA . VAL A 1 127 ? 9.33 2.838 1.082 1 93.74 127 VAL A CA 1
ATOM 972 C C . VAL A 1 127 ? 9.047 3.355 2.491 1 93.74 127 VAL A C 1
ATOM 974 O O . VAL A 1 127 ? 9.805 4.167 3.025 1 93.74 127 VAL A O 1
ATOM 977 N N . ALA A 1 128 ? 7.924 2.982 3.071 1 93.98 128 ALA A N 1
ATOM 978 C CA . ALA A 1 128 ? 7.706 3.157 4.505 1 93.98 128 ALA A CA 1
ATOM 979 C C . ALA A 1 128 ? 8.453 2.096 5.307 1 93.98 128 ALA A C 1
ATOM 981 O O . ALA A 1 128 ? 8.196 0.899 5.156 1 93.98 128 ALA A O 1
ATOM 982 N N . GLU A 1 129 ? 9.36 2.524 6.107 1 93.34 129 GLU A N 1
ATOM 983 C CA . GLU A 1 129 ? 10.261 1.644 6.845 1 93.34 129 GLU A CA 1
ATOM 984 C C . GLU A 1 129 ? 9.929 1.639 8.335 1 93.34 129 GLU A C 1
ATOM 986 O O . GLU A 1 129 ? 10.354 2.529 9.074 1 93.34 129 GLU A O 1
ATOM 991 N N . ILE A 1 130 ? 9.275 0.622 8.79 1 92.17 130 ILE A N 1
ATOM 992 C CA . ILE A 1 130 ? 8.747 0.666 10.149 1 92.17 130 ILE A CA 1
ATOM 993 C C . ILE A 1 130 ? 9.866 0.381 11.147 1 92.17 130 ILE A C 1
ATOM 995 O O . ILE A 1 130 ? 9.828 0.854 12.285 1 92.17 130 ILE A O 1
ATOM 999 N N . GLY A 1 131 ? 10.829 -0.403 10.84 1 90.31 131 GLY A N 1
ATOM 1000 C CA . GLY A 1 131 ? 11.961 -0.651 11.719 1 90.31 131 GLY A CA 1
ATOM 1001 C C . GLY A 1 131 ? 12.831 0.574 11.932 1 90.31 131 GLY A C 1
ATOM 1002 O O . GLY A 1 131 ? 13.103 0.957 13.072 1 90.31 131 GLY A O 1
ATOM 1003 N N . ALA A 1 132 ? 13.219 1.151 10.871 1 87.01 132 ALA A N 1
ATOM 1004 C CA . ALA A 1 132 ? 14.047 2.354 10.918 1 87.01 132 ALA A CA 1
ATOM 1005 C C . ALA A 1 132 ? 13.207 3.584 11.249 1 87.01 132 ALA A C 1
ATOM 1007 O O . ALA A 1 132 ? 13.748 4.668 11.483 1 87.01 132 ALA A O 1
ATOM 1008 N N . GLN A 1 133 ? 11.899 3.428 11.258 1 88.72 133 GLN A N 1
ATOM 1009 C CA . GLN A 1 133 ? 10.981 4.534 11.506 1 88.72 133 GLN A CA 1
ATOM 1010 C C . GLN A 1 133 ? 11.275 5.711 10.579 1 88.72 133 GLN A C 1
ATOM 1012 O O . GLN A 1 133 ? 11.425 6.845 11.037 1 88.72 133 GLN A O 1
ATOM 1017 N N . GLN A 1 134 ? 11.335 5.41 9.267 1 87.92 134 GLN A N 1
ATOM 1018 C CA . GLN A 1 134 ? 11.599 6.402 8.23 1 87.92 134 GLN A CA 1
ATOM 1019 C C . GLN A 1 134 ? 10.873 6.05 6.934 1 87.92 134 GLN A C 1
ATOM 1021 O O . GLN A 1 134 ? 10.322 4.955 6.803 1 87.92 134 GLN A O 1
ATOM 1026 N N . VAL A 1 135 ? 10.836 7.057 6.074 1 89.72 135 VAL A N 1
ATOM 1027 C CA . VAL A 1 135 ? 10.453 6.852 4.681 1 89.72 135 VAL A CA 1
ATOM 1028 C C . VAL A 1 135 ? 11.626 7.199 3.766 1 89.72 135 VAL A C 1
ATOM 1030 O O . VAL A 1 135 ? 12.276 8.231 3.944 1 89.72 135 VAL A O 1
ATOM 1033 N N . GLN A 1 136 ? 11.907 6.27 2.824 1 88.85 136 GLN A N 1
ATOM 1034 C CA . GLN A 1 136 ? 13.028 6.48 1.914 1 88.85 136 GLN A CA 1
ATOM 1035 C C . GLN A 1 136 ? 12.588 6.346 0.459 1 88.85 136 GLN A C 1
ATOM 1037 O O . GLN A 1 136 ? 11.636 5.624 0.157 1 88.85 136 GLN A O 1
ATOM 1042 N N . LYS A 1 137 ? 13.257 7.095 -0.363 1 89.08 137 LYS A N 1
ATOM 1043 C CA . LYS A 1 137 ? 13.102 7.033 -1.813 1 89.08 137 LYS A CA 1
ATOM 1044 C C . LYS A 1 137 ? 14.257 6.271 -2.457 1 89.08 137 LYS A C 1
ATOM 1046 O O . LYS A 1 137 ? 15.424 6.539 -2.166 1 89.08 137 LYS A O 1
ATOM 1051 N N . TYR A 1 138 ? 13.904 5.322 -3.215 1 83.62 138 TYR A N 1
ATOM 1052 C CA . TYR A 1 138 ? 14.897 4.565 -3.969 1 83.62 138 TYR A CA 1
ATOM 1053 C C . TYR A 1 138 ? 14.692 4.739 -5.469 1 83.62 138 TYR A C 1
ATOM 1055 O O . TYR A 1 138 ? 13.561 4.692 -5.957 1 83.62 138 TYR A O 1
ATOM 1063 N N . VAL A 1 139 ? 15.644 5.206 -6.158 1 75.66 139 VAL A N 1
ATOM 1064 C CA . VAL A 1 139 ? 15.6 5.318 -7.612 1 75.66 139 VAL A CA 1
ATOM 1065 C C . VAL A 1 139 ? 16.381 4.167 -8.243 1 75.66 139 VAL A C 1
ATOM 1067 O O . VAL A 1 139 ? 17.611 4.124 -8.159 1 75.66 139 VAL A O 1
ATOM 1070 N N . PRO A 1 140 ? 15.423 3.245 -8.529 1 60.71 140 PRO A N 1
ATOM 1071 C CA . PRO A 1 140 ? 16.167 2.116 -9.092 1 60.71 140 PRO A CA 1
ATOM 1072 C C . PRO A 1 140 ? 17.183 2.546 -10.149 1 60.71 140 PRO A C 1
ATOM 1074 O O . PRO A 1 140 ? 17.145 3.686 -10.619 1 60.71 140 PRO A O 1
ATOM 1077 N N . LEU A 1 141 ? 17.82 1.675 -11.088 1 51.99 141 LEU A N 1
ATOM 1078 C CA . LEU A 1 141 ? 19.004 1.699 -11.939 1 51.99 141 LEU A CA 1
ATOM 1079 C C . LEU A 1 141 ? 18.884 2.781 -13.007 1 51.99 141 LEU A C 1
ATOM 1081 O O . LEU A 1 141 ? 17.859 2.879 -13.685 1 51.99 141 LEU A O 1
ATOM 1085 N N . ASN A 1 142 ? 18.997 4.238 -12.691 1 40.32 142 ASN A N 1
ATOM 1086 C CA . ASN A 1 142 ? 19.554 4.796 -13.919 1 40.32 142 ASN A CA 1
ATOM 1087 C C . ASN A 1 142 ? 20.737 3.973 -14.422 1 40.32 142 ASN A C 1
ATOM 1089 O O . ASN A 1 142 ? 21.513 3.442 -13.625 1 40.32 142 ASN A O 1
ATOM 1093 N N . MET B 1 1 ? 20.83 5.888 -6.557 1 40.95 1 MET B N 1
ATOM 1094 C CA . MET B 1 1 ? 21.051 6.972 -5.604 1 40.95 1 MET B CA 1
ATOM 1095 C C . MET B 1 1 ? 19.882 7.088 -4.631 1 40.95 1 MET B C 1
ATOM 1097 O O . MET B 1 1 ? 18.721 7.057 -5.043 1 40.95 1 MET B O 1
ATOM 1101 N N . ILE B 1 2 ? 19.967 6.607 -3.385 1 48.84 2 ILE B N 1
ATOM 1102 C CA . ILE B 1 2 ? 19.02 6.685 -2.278 1 48.84 2 ILE B CA 1
ATOM 1103 C C . ILE B 1 2 ? 18.788 8.146 -1.899 1 48.84 2 ILE B C 1
ATOM 1105 O O . ILE B 1 2 ? 19.738 8.878 -1.614 1 48.84 2 ILE B O 1
ATOM 1109 N N . ILE B 1 3 ? 17.864 8.816 -2.509 1 48.93 3 ILE B N 1
ATOM 1110 C CA . ILE B 1 3 ? 17.616 10.156 -1.989 1 48.93 3 ILE B CA 1
ATOM 1111 C C . ILE B 1 3 ? 16.741 10.072 -0.74 1 48.93 3 ILE B C 1
ATOM 1113 O O . ILE B 1 3 ? 16.102 9.047 -0.491 1 48.93 3 ILE B O 1
ATOM 1117 N N . TRP B 1 4 ? 16.497 11.375 0.006 1 50.03 4 TRP B N 1
ATOM 1118 C CA . TRP B 1 4 ? 16.418 12.1 1.27 1 50.03 4 TRP B CA 1
ATOM 1119 C C . TRP B 1 4 ? 15.28 11.567 2.133 1 50.03 4 TRP B C 1
ATOM 1121 O O . TRP B 1 4 ? 15.294 11.725 3.356 1 50.03 4 TRP B O 1
ATOM 1131 N N . LEU B 1 5 ? 14.119 11.035 1.873 1 59.45 5 LEU B N 1
ATOM 1132 C CA . LEU B 1 5 ? 13.318 11.485 3.006 1 59.45 5 LEU B CA 1
ATOM 1133 C C . LEU B 1 5 ? 13.663 10.694 4.264 1 59.45 5 LEU B C 1
ATOM 1135 O O . LEU B 1 5 ? 13.587 9.464 4.269 1 59.45 5 LEU B O 1
ATOM 1139 N N . ARG B 1 6 ? 14.722 11.249 5.181 1 62.24 6 ARG B N 1
ATOM 1140 C CA . ARG B 1 6 ? 15.09 10.687 6.477 1 62.24 6 ARG B CA 1
ATOM 1141 C C . ARG B 1 6 ? 14.106 11.118 7.56 1 62.24 6 ARG B C 1
ATOM 1143 O O . ARG B 1 6 ? 13.668 12.27 7.584 1 62.24 6 ARG B O 1
ATOM 1150 N N . GLY B 1 7 ? 13.375 10.211 8.092 1 68.38 7 GLY B N 1
ATOM 1151 C CA . GLY B 1 7 ? 12.704 10.52 9.345 1 68.38 7 GLY B CA 1
ATOM 1152 C C . GLY B 1 7 ? 13.28 9.768 10.53 1 68.38 7 GLY B C 1
ATOM 1153 O O . GLY B 1 7 ? 13.978 8.767 10.358 1 68.38 7 GLY B O 1
ATOM 1154 N N . GLU B 1 8 ? 13.405 10.5 11.66 1 79.67 8 GLU B N 1
ATOM 1155 C CA . GLU B 1 8 ? 13.791 9.896 12.932 1 79.67 8 GLU B CA 1
ATOM 1156 C C . GLU B 1 8 ? 12.564 9.489 13.744 1 79.67 8 GLU B C 1
ATOM 1158 O O . GLU B 1 8 ? 11.457 9.968 13.489 1 79.67 8 GLU B O 1
ATOM 1163 N N . ASN B 1 9 ? 12.857 8.574 14.585 1 88.4 9 ASN B N 1
ATOM 1164 C CA . ASN B 1 9 ? 11.806 8.202 15.525 1 88.4 9 ASN B CA 1
ATOM 1165 C C . ASN B 1 9 ? 11.36 9.393 16.367 1 88.4 9 ASN B C 1
ATOM 1167 O O . ASN B 1 9 ? 12.19 10.179 16.828 1 88.4 9 ASN B O 1
ATOM 1171 N N . GLY B 1 10 ? 10.067 9.661 16.439 1 93.09 10 GLY B N 1
ATOM 1172 C CA . GLY B 1 10 ? 9.571 10.727 17.296 1 93.09 10 GLY B CA 1
ATOM 1173 C C . GLY B 1 10 ? 8.161 11.165 16.948 1 93.09 10 GLY B C 1
ATOM 1174 O O . GLY B 1 10 ? 7.483 10.517 16.148 1 93.09 10 GLY B O 1
ATOM 1175 N N . THR B 1 11 ? 7.735 12.238 17.587 1 95.01 11 THR B N 1
ATOM 1176 C CA . THR B 1 11 ? 6.368 12.722 17.429 1 95.01 11 THR B CA 1
ATOM 1177 C C . THR B 1 11 ? 6.355 14.11 16.794 1 95.01 11 THR B C 1
ATOM 1179 O O . THR B 1 11 ? 5.289 14.65 16.492 1 95.01 11 THR B O 1
ATOM 1182 N N . GLY B 1 12 ? 7.537 14.623 16.543 1 93.72 12 GLY B N 1
ATOM 1183 C CA . GLY B 1 12 ? 7.62 15.945 15.941 1 93.72 12 GLY B CA 1
ATOM 1184 C C . GLY B 1 12 ? 7.479 15.922 14.431 1 93.72 12 GLY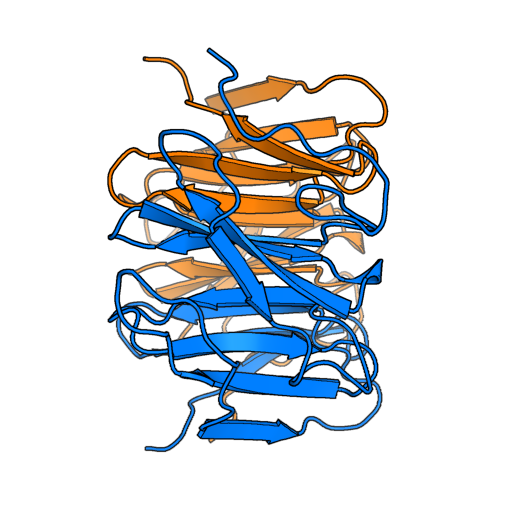 B C 1
ATOM 1185 O O . GLY B 1 12 ? 7.383 14.852 13.826 1 93.72 12 GLY B O 1
ATOM 1186 N N . ALA B 1 13 ? 7.498 17.199 13.861 1 92.21 13 ALA B N 1
ATOM 1187 C CA . ALA B 1 13 ? 7.488 17.325 12.406 1 92.21 13 ALA B CA 1
ATOM 1188 C C . ALA B 1 13 ? 8.672 16.591 11.784 1 92.21 13 ALA B C 1
ATOM 1190 O O . ALA B 1 13 ? 9.817 16.779 12.203 1 92.21 13 ALA B O 1
ATOM 1191 N N . GLY B 1 14 ? 8.349 15.677 10.836 1 91.4 14 GLY B N 1
ATOM 1192 C CA . GLY B 1 14 ? 9.406 14.942 10.159 1 91.4 14 GLY B CA 1
ATOM 1193 C C . GLY B 1 14 ? 9.866 13.717 10.925 1 91.4 14 GLY B C 1
ATOM 1194 O O . GLY B 1 14 ? 10.723 12.967 10.451 1 91.4 14 GLY B O 1
ATOM 1195 N N . GLN B 1 15 ? 9.261 13.54 12.063 1 93.64 15 GLN B N 1
ATOM 1196 C CA . GLN B 1 15 ? 9.523 12.335 12.843 1 93.64 15 GLN B CA 1
ATOM 1197 C C . GLN B 1 15 ? 8.364 11.348 12.735 1 93.64 15 GLN B C 1
ATOM 1199 O O . GLN B 1 15 ? 7.223 11.746 12.493 1 93.64 15 GLN B O 1
ATOM 1204 N N . PHE B 1 16 ? 8.714 10.039 12.911 1 94.72 16 PHE B N 1
ATOM 1205 C CA . PHE B 1 16 ? 7.685 9.03 12.693 1 94.72 16 PHE B CA 1
ATOM 1206 C C . PHE B 1 16 ? 7.635 8.047 13.857 1 94.72 16 PHE B C 1
ATOM 1208 O O . PHE B 1 16 ? 8.647 7.812 14.521 1 94.72 16 PHE B O 1
ATOM 1215 N N . LYS B 1 17 ? 6.482 7.544 14.106 1 95.32 17 LYS B N 1
ATOM 1216 C CA . LYS B 1 17 ? 6.221 6.341 14.89 1 95.32 17 LYS B CA 1
ATOM 1217 C C . LYS B 1 17 ? 5.393 5.335 14.095 1 95.32 17 LYS B C 1
ATOM 1219 O O . LYS B 1 17 ? 4.196 5.538 13.883 1 95.32 17 LYS B O 1
ATOM 1224 N N . ILE B 1 18 ? 6.044 4.24 13.546 1 93.5 18 ILE B N 1
ATOM 1225 C CA . ILE B 1 18 ? 5.456 3.184 12.728 1 93.5 18 ILE B CA 1
ATOM 1226 C C . ILE B 1 18 ? 4.916 3.778 11.429 1 93.5 18 ILE B C 1
ATOM 1228 O O . ILE B 1 18 ? 3.712 3.717 11.165 1 93.5 18 ILE B O 1
ATOM 1232 N N . PRO B 1 19 ? 5.751 4.478 10.632 1 94.6 19 PRO B N 1
ATOM 1233 C CA . PRO B 1 19 ? 5.302 4.821 9.28 1 94.6 19 PRO B CA 1
ATOM 1234 C C . PRO B 1 19 ? 4.869 3.598 8.474 1 94.6 19 PRO B C 1
ATOM 1236 O O . PRO B 1 19 ? 5.712 2.803 8.053 1 94.6 19 PRO B O 1
ATOM 1239 N N . HIS B 1 20 ? 3.62 3.48 8.337 1 96.16 20 HIS B N 1
ATOM 1240 C CA . HIS B 1 20 ? 3.033 2.211 7.923 1 96.16 20 HIS B CA 1
ATOM 1241 C C . HIS B 1 20 ? 2.787 2.181 6.419 1 96.16 20 HIS B C 1
ATOM 1243 O O . HIS B 1 20 ? 2.786 1.111 5.806 1 96.16 20 HIS B O 1
ATOM 1249 N N . SER B 1 21 ? 2.527 3.317 5.775 1 95.91 21 SER B N 1
ATOM 1250 C CA . SER B 1 21 ? 2.22 3.436 4.354 1 95.91 21 SER B CA 1
ATOM 1251 C C . SER B 1 21 ? 2.69 4.775 3.797 1 95.91 21 SER B C 1
ATOM 1253 O O . SER B 1 21 ? 2.823 5.75 4.54 1 95.91 21 SER B O 1
ATOM 1255 N N . VAL B 1 22 ? 2.916 4.791 2.477 1 94.86 22 VAL B N 1
ATOM 1256 C CA . VAL B 1 22 ? 3.365 5.986 1.771 1 94.86 22 VAL B CA 1
ATOM 1257 C C . VAL B 1 22 ? 2.752 6.022 0.373 1 94.86 22 VAL B C 1
ATOM 1259 O O . VAL B 1 22 ? 2.579 4.979 -0.262 1 94.86 22 VAL B O 1
ATOM 1262 N N . THR B 1 23 ? 2.416 7.19 -0.115 1 95.66 23 THR B N 1
ATOM 1263 C CA . THR B 1 23 ? 2.025 7.393 -1.506 1 95.66 23 THR B CA 1
ATOM 1264 C C . THR B 1 23 ? 2.51 8.748 -2.012 1 95.66 23 THR B C 1
ATOM 1266 O O . THR B 1 23 ? 2.828 9.636 -1.217 1 95.66 23 THR B O 1
ATOM 1269 N N . VAL B 1 24 ? 2.582 8.939 -3.256 1 92.86 24 VAL B N 1
ATOM 1270 C CA . VAL B 1 24 ? 3.12 10.143 -3.88 1 92.86 24 VAL B CA 1
ATOM 1271 C C . VAL B 1 24 ? 2.148 10.653 -4.942 1 92.86 24 VAL B C 1
ATOM 1273 O O . VAL B 1 24 ? 1.574 9.865 -5.697 1 92.86 24 VAL B O 1
ATOM 1276 N N . ASP B 1 25 ? 1.957 11.968 -4.947 1 93.21 25 ASP B N 1
ATOM 1277 C CA . ASP B 1 25 ? 1.028 12.506 -5.937 1 93.21 25 ASP B CA 1
ATOM 1278 C C . ASP B 1 25 ? 1.778 13.181 -7.083 1 93.21 25 ASP B C 1
ATOM 1280 O O . ASP B 1 25 ? 3.009 13.244 -7.075 1 93.21 25 ASP B O 1
ATOM 1284 N N . SER B 1 26 ? 1.023 13.69 -8.043 1 91.19 26 SER B N 1
ATOM 1285 C CA . SER B 1 26 ? 1.591 14.156 -9.304 1 91.19 26 SER B CA 1
ATOM 1286 C C . SER B 1 26 ? 2.16 15.565 -9.166 1 91.19 26 SER B C 1
ATOM 1288 O O . SER B 1 26 ? 2.911 16.023 -10.029 1 91.19 26 SER B O 1
ATOM 1290 N N . VAL B 1 27 ? 1.782 16.23 -8.083 1 91.87 27 VAL B N 1
ATOM 1291 C CA . VAL B 1 27 ? 2.269 17.598 -7.938 1 91.87 27 VAL B CA 1
ATOM 1292 C C . VAL B 1 27 ? 3.467 17.622 -6.992 1 91.87 27 VAL B C 1
ATOM 1294 O O . VAL B 1 27 ? 3.928 18.694 -6.592 1 91.87 27 VAL B O 1
ATOM 1297 N N . GLY B 1 28 ? 3.898 16.479 -6.575 1 89.29 28 GLY B N 1
ATOM 1298 C CA . GLY B 1 28 ? 5.179 16.392 -5.893 1 89.29 28 GLY B CA 1
ATOM 1299 C C . GLY B 1 28 ? 5.046 16.275 -4.386 1 89.29 28 GLY B C 1
ATOM 1300 O O . GLY B 1 28 ? 5.951 16.665 -3.646 1 89.29 28 GLY B O 1
ATOM 1301 N N . ARG B 1 29 ? 3.951 15.809 -3.866 1 93.93 29 ARG B N 1
ATOM 1302 C CA . ARG B 1 29 ? 3.797 15.592 -2.431 1 93.93 29 ARG B CA 1
ATOM 1303 C C . ARG B 1 29 ? 3.918 14.112 -2.085 1 93.93 29 ARG B C 1
ATOM 1305 O O . ARG B 1 29 ? 3.395 13.257 -2.802 1 93.93 29 ARG B O 1
ATOM 1312 N N . VAL B 1 30 ? 4.634 13.842 -1.026 1 93.93 30 VAL B N 1
ATOM 1313 C CA . VAL B 1 30 ? 4.733 12.514 -0.43 1 93.93 30 VAL B CA 1
ATOM 1314 C C . VAL B 1 30 ? 3.866 12.444 0.825 1 93.93 30 VAL B C 1
ATOM 1316 O O . VAL B 1 30 ? 4.062 13.215 1.767 1 93.93 30 VAL B O 1
ATOM 1319 N N . TRP B 1 31 ? 2.888 11.582 0.832 1 96.4 31 TRP B N 1
ATOM 1320 C CA . TRP B 1 31 ? 1.973 11.386 1.952 1 96.4 31 TRP B CA 1
ATOM 1321 C C . TRP B 1 31 ? 2.353 10.148 2.756 1 96.4 31 TRP B C 1
ATOM 1323 O O . TRP B 1 31 ? 2.447 9.048 2.206 1 96.4 31 TRP B O 1
ATOM 1333 N N . VAL B 1 32 ? 2.552 10.294 4.049 1 96.61 32 VAL B N 1
ATOM 1334 C CA . VAL B 1 32 ? 3.013 9.188 4.883 1 96.61 32 VAL B CA 1
ATOM 1335 C C . VAL B 1 32 ? 2.004 8.927 5.999 1 96.61 32 VAL B C 1
ATOM 1337 O O . VAL B 1 32 ? 1.689 9.825 6.783 1 96.61 32 VAL B O 1
ATOM 1340 N N . ALA B 1 33 ? 1.502 7.718 6.014 1 97.89 33 ALA B N 1
ATOM 1341 C CA . ALA B 1 33 ? 0.677 7.289 7.141 1 97.89 33 ALA B CA 1
ATOM 1342 C C . ALA B 1 33 ? 1.535 7.001 8.369 1 97.89 33 ALA B C 1
ATOM 1344 O O . ALA B 1 33 ? 2.126 5.925 8.483 1 97.89 33 ALA B O 1
ATOM 1345 N N . ASP B 1 34 ? 1.602 7.904 9.213 1 96.6 34 ASP B N 1
ATOM 1346 C CA . ASP B 1 34 ? 2.317 7.805 10.482 1 96.6 34 ASP B CA 1
ATOM 1347 C C . ASP B 1 34 ? 1.419 7.226 11.573 1 96.6 34 ASP B C 1
ATOM 1349 O O . ASP B 1 34 ? 1.002 7.942 12.486 1 96.6 34 ASP B O 1
ATOM 1353 N N . ARG B 1 35 ? 1.213 5.92 11.477 1 97.12 35 ARG B N 1
ATOM 1354 C CA . ARG B 1 35 ? 0.133 5.236 12.18 1 97.12 35 ARG B CA 1
ATOM 1355 C C . ARG B 1 35 ? 0.286 5.377 13.691 1 97.12 35 ARG B C 1
ATOM 1357 O O . ARG B 1 35 ? -0.687 5.652 14.396 1 97.12 35 ARG B O 1
ATOM 1364 N N . GLY B 1 36 ? 1.408 5.239 14.158 1 96.65 36 GLY B N 1
ATOM 1365 C CA . GLY B 1 36 ? 1.618 5.285 15.596 1 96.65 36 GLY B CA 1
ATOM 1366 C C . GLY B 1 36 ? 1.343 6.651 16.196 1 96.65 36 GLY B C 1
ATOM 1367 O O . GLY B 1 36 ? 1.044 6.764 17.386 1 96.65 36 GLY B O 1
ATOM 1368 N N . ASN B 1 37 ? 1.576 7.755 15.389 1 97.28 37 ASN B N 1
ATOM 1369 C CA . ASN B 1 37 ? 1.294 9.114 15.84 1 97.28 37 ASN B CA 1
ATOM 1370 C C . ASN B 1 37 ? -0.112 9.555 15.444 1 97.28 37 ASN B C 1
ATOM 1372 O O . ASN B 1 37 ? -0.479 10.716 15.632 1 97.28 37 ASN B O 1
ATOM 1376 N N . LYS B 1 38 ? -0.836 8.638 14.853 1 98.03 38 LYS B N 1
ATOM 1377 C CA . LYS B 1 38 ? -2.2 8.896 14.4 1 98.03 38 LYS B CA 1
ATOM 1378 C C . LYS B 1 38 ? -2.264 10.155 13.541 1 98.03 38 LYS B C 1
ATOM 1380 O O . LYS B 1 38 ? -3.053 11.061 13.817 1 98.03 38 LYS B O 1
ATOM 1385 N N . ARG B 1 39 ? -1.522 10.132 12.435 1 98.22 39 ARG B N 1
ATOM 1386 C CA . ARG B 1 39 ? -1.514 11.286 11.542 1 98.22 39 ARG B CA 1
ATOM 1387 C C . ARG B 1 39 ? -0.971 10.91 10.167 1 98.22 39 ARG B C 1
ATOM 1389 O O . ARG B 1 39 ? -0.375 9.844 9.999 1 98.22 39 ARG B O 1
ATOM 1396 N N . ILE B 1 40 ? -1.264 11.743 9.223 1 98.2 40 ILE B N 1
ATOM 1397 C CA . ILE B 1 40 ? -0.59 11.736 7.929 1 98.2 40 ILE B CA 1
ATOM 1398 C C . ILE B 1 40 ? 0.324 12.954 7.817 1 98.2 40 ILE B C 1
ATOM 1400 O O . ILE B 1 40 ? -0.089 14.078 8.11 1 98.2 40 ILE B O 1
ATOM 1404 N N . GLN B 1 41 ? 1.545 12.72 7.511 1 96.7 41 GLN B N 1
ATOM 1405 C CA . GLN B 1 41 ? 2.462 13.818 7.225 1 96.7 41 GLN B CA 1
ATOM 1406 C C . GLN B 1 41 ? 2.709 13.951 5.725 1 96.7 41 GLN B C 1
ATOM 1408 O O . GLN B 1 41 ? 2.659 12.961 4.992 1 96.7 41 GLN B O 1
ATOM 1413 N N . VAL B 1 42 ? 3.014 15.181 5.34 1 96.42 42 VAL B N 1
ATOM 1414 C CA . VAL B 1 42 ? 3.188 15.488 3.924 1 96.42 42 VAL B CA 1
ATOM 1415 C C . VAL B 1 42 ? 4.53 16.183 3.707 1 96.42 42 VAL B C 1
ATOM 1417 O O . VAL B 1 42 ? 4.913 17.062 4.483 1 96.42 42 VAL B O 1
ATOM 1420 N N . PHE B 1 43 ? 5.199 15.746 2.656 1 93.33 43 PHE B N 1
ATOM 1421 C CA . PHE B 1 43 ? 6.526 16.271 2.358 1 93.33 43 PHE B CA 1
ATOM 1422 C C . PHE B 1 43 ? 6.643 16.643 0.885 1 93.33 43 PHE B C 1
ATOM 1424 O O . PHE B 1 43 ? 5.905 16.121 0.047 1 93.33 43 PHE B O 1
ATOM 1431 N N . ASP B 1 44 ? 7.593 17.491 0.634 1 91.77 44 ASP B N 1
ATOM 1432 C CA . ASP B 1 44 ? 7.978 17.761 -0.747 1 91.77 44 ASP B CA 1
ATOM 1433 C C . ASP B 1 44 ? 8.851 16.639 -1.304 1 91.77 44 ASP B C 1
ATOM 1435 O O . ASP B 1 44 ? 9.852 16.261 -0.691 1 91.77 44 ASP B O 1
ATOM 1439 N N . LYS B 1 45 ? 8.464 16.196 -2.429 1 89.1 45 LYS B N 1
ATOM 1440 C CA . LYS B 1 45 ? 9.147 15.018 -2.956 1 89.1 45 LYS B CA 1
ATOM 1441 C C . LYS B 1 45 ? 10.576 15.353 -3.375 1 89.1 45 LYS B C 1
ATOM 1443 O O . LYS B 1 45 ? 11.426 14.465 -3.464 1 89.1 45 LYS B O 1
ATOM 1448 N N . VAL B 1 46 ? 10.811 16.538 -3.763 1 85.88 46 VAL B N 1
ATOM 1449 C CA . VAL B 1 46 ? 12.118 16.925 -4.284 1 85.88 46 VAL B CA 1
ATOM 1450 C C . VAL B 1 46 ? 13.046 17.294 -3.129 1 85.88 46 VAL B C 1
ATOM 1452 O O . VAL B 1 46 ? 14.149 16.754 -3.013 1 85.88 46 VAL B O 1
ATOM 1455 N N . THR B 1 47 ? 12.592 18.115 -2.207 1 85.06 47 THR B N 1
ATOM 1456 C CA . THR B 1 47 ? 13.46 18.658 -1.169 1 85.06 47 THR B CA 1
ATOM 1457 C C . THR B 1 47 ? 13.368 17.824 0.106 1 85.06 47 THR B C 1
ATOM 1459 O O . THR B 1 47 ? 14.243 17.903 0.971 1 85.06 47 THR B O 1
ATOM 1462 N N . GLY B 1 48 ? 12.259 17.119 0.303 1 87.71 48 GLY B N 1
ATOM 1463 C CA . GLY B 1 48 ? 12.02 16.41 1.549 1 87.71 48 GLY B CA 1
ATOM 1464 C C . GLY B 1 48 ? 11.48 17.303 2.65 1 87.71 48 GLY B C 1
ATOM 1465 O O . GLY B 1 48 ? 11.345 16.872 3.797 1 87.71 48 GLY B O 1
ATOM 1466 N N . GLU B 1 49 ? 11.173 18.506 2.269 1 90.75 49 GLU B N 1
ATOM 1467 C CA . GLU B 1 49 ? 10.672 19.452 3.261 1 90.75 49 GLU B CA 1
ATOM 1468 C C . GLU B 1 49 ? 9.286 19.05 3.756 1 90.75 49 GLU B C 1
ATOM 1470 O O . GLU B 1 49 ? 8.437 18.63 2.967 1 90.75 49 GLU B O 1
ATOM 1475 N N . TRP B 1 50 ? 9.104 19.215 5.105 1 92.99 50 TRP B N 1
ATOM 1476 C CA . TRP B 1 50 ? 7.792 18.986 5.702 1 92.99 50 TRP B CA 1
ATOM 1477 C C . TRP B 1 50 ? 6.805 20.069 5.281 1 92.99 50 TRP B C 1
ATOM 1479 O O . TRP B 1 50 ? 7.088 21.262 5.415 1 92.99 50 TRP B O 1
ATOM 1489 N N . LEU B 1 51 ? 5.671 19.687 4.797 1 95.18 51 LEU B N 1
ATOM 1490 C CA . LEU B 1 51 ? 4.691 20.641 4.287 1 95.18 51 LEU B CA 1
ATOM 1491 C C . LEU B 1 51 ? 3.52 20.785 5.253 1 95.18 51 LEU B C 1
ATOM 1493 O O . LEU B 1 51 ? 2.815 21.797 5.235 1 95.18 51 LEU B O 1
ATOM 1497 N N . GLY B 1 52 ? 3.221 19.718 6.064 1 95.5 52 GLY B N 1
ATOM 1498 C CA . GLY B 1 52 ? 2.114 19.732 7.006 1 95.5 52 GLY B CA 1
ATOM 1499 C C . GLY B 1 52 ? 1.699 18.345 7.46 1 95.5 52 GLY B C 1
ATOM 1500 O O . GLY B 1 52 ? 2.389 17.363 7.181 1 95.5 52 GLY B O 1
ATOM 1501 N N . SER B 1 53 ? 0.611 18.318 8.222 1 96.39 53 SER B N 1
ATOM 1502 C CA . SER B 1 53 ? 0.089 17.047 8.713 1 96.39 53 SER B CA 1
ATOM 1503 C C . SER B 1 53 ? -1.415 17.124 8.956 1 96.39 53 SER B C 1
ATOM 1505 O O . SER B 1 53 ? -1.968 18.214 9.115 1 96.39 53 SER B O 1
ATOM 1507 N N . TRP B 1 54 ? -2.019 16.059 8.799 1 97.87 54 TRP B N 1
ATOM 1508 C CA . TRP B 1 54 ? -3.41 15.848 9.188 1 97.87 54 TRP B CA 1
ATOM 1509 C C . TRP B 1 54 ? -3.5 14.968 10.43 1 97.87 54 TRP B C 1
ATOM 1511 O O . TRP B 1 54 ? -2.973 13.854 10.45 1 97.87 54 TRP B O 1
ATOM 1521 N N . SER B 1 55 ? -4.225 15.42 11.44 1 96.99 55 SER B N 1
ATOM 1522 C CA . SER B 1 55 ? -4.462 14.589 12.615 1 96.99 55 SER B CA 1
ATOM 1523 C C . SER B 1 55 ? -5.929 14.626 13.032 1 96.99 55 SER B C 1
ATOM 1525 O O . SER B 1 55 ? -6.411 13.714 13.708 1 96.99 55 SER B O 1
ATOM 1527 N N . SER B 1 56 ? -6.635 15.579 12.571 1 96.92 56 SER B N 1
ATOM 1528 C CA . SER B 1 56 ? -7.997 15.818 13.037 1 96.92 56 SER B CA 1
ATOM 1529 C C . SER B 1 56 ? -8.94 14.71 12.581 1 96.92 56 SER B C 1
ATOM 1531 O O . SER B 1 56 ? -10.004 14.511 13.171 1 96.92 56 SER B O 1
ATOM 1533 N N . CYS B 1 57 ? -8.623 13.98 11.609 1 97.6 57 CYS B N 1
ATOM 1534 C CA . CYS B 1 57 ? -9.478 12.92 11.086 1 97.6 57 CYS B CA 1
ATOM 1535 C C . CYS B 1 57 ? -9.112 11.573 11.695 1 97.6 57 CYS B C 1
ATOM 1537 O O . CYS B 1 57 ? -9.74 10.557 11.392 1 97.6 57 CYS B O 1
ATOM 1539 N N . PHE B 1 58 ? -8.08 11.565 12.576 1 98.08 58 PHE B N 1
ATOM 1540 C CA . PHE B 1 58 ? -7.552 10.3 13.074 1 98.08 58 PHE B CA 1
ATOM 1541 C C . PHE B 1 58 ? -7.521 10.288 14.597 1 98.08 58 PHE B C 1
ATOM 1543 O O . PHE B 1 58 ? -6.538 9.853 15.2 1 98.08 58 PHE B O 1
ATOM 1550 N N . LEU B 1 59 ? -8.541 10.739 15.182 1 96.48 59 LEU B N 1
ATOM 1551 C CA . LEU B 1 59 ? -8.62 10.842 16.636 1 96.48 59 LEU B CA 1
ATOM 1552 C C . LEU B 1 59 ? -8.797 9.466 17.269 1 96.48 59 LEU B C 1
ATOM 1554 O O . LEU B 1 59 ? -8.24 9.192 18.334 1 96.48 59 LEU B O 1
ATOM 1558 N N . GLU B 1 60 ? -9.528 8.558 16.668 1 96.51 60 GLU B N 1
ATOM 1559 C CA . GLU B 1 60 ? -9.883 7.263 17.241 1 96.51 60 GLU B CA 1
ATOM 1560 C C . GLU B 1 60 ? -8.846 6.2 16.888 1 96.51 60 GLU B C 1
ATOM 1562 O O . GLU B 1 60 ? -8.638 5.252 17.648 1 96.51 60 GLU B O 1
ATOM 1567 N N . ASP B 1 61 ? -8.239 6.315 15.713 1 98.16 61 ASP B N 1
ATOM 1568 C CA . ASP B 1 61 ? -7.288 5.333 15.198 1 98.16 61 ASP B CA 1
ATOM 1569 C C . ASP B 1 61 ? -6.386 5.949 14.132 1 98.16 61 ASP B C 1
ATOM 1571 O O . ASP B 1 61 ? -6.805 6.85 13.401 1 98.16 61 ASP B O 1
ATOM 1575 N N . GLY B 1 62 ? -5.189 5.449 14.029 1 97.88 62 GLY B N 1
ATOM 1576 C CA . GLY B 1 62 ? -4.254 5.942 13.03 1 97.88 62 GLY B CA 1
ATOM 1577 C C . GLY B 1 62 ? -4.474 5.338 11.656 1 97.88 62 GLY B C 1
ATOM 1578 O O . GLY B 1 62 ? -5.139 4.308 11.525 1 97.88 62 GLY B O 1
ATOM 1579 N N . PRO B 1 63 ? -3.954 5.998 10.634 1 98.16 63 PRO B N 1
ATOM 1580 C CA . PRO B 1 63 ? -4.044 5.478 9.268 1 98.16 63 PRO B CA 1
ATOM 1581 C C . PRO B 1 63 ? -3.079 4.323 9.012 1 98.16 63 PRO B C 1
ATOM 1583 O O . PRO B 1 63 ? -1.875 4.454 9.25 1 98.16 63 PRO B O 1
ATOM 1586 N N . SER B 1 64 ? -3.541 3.216 8.555 1 97.11 64 SER B N 1
ATOM 1587 C CA . SER B 1 64 ? -2.69 2.08 8.215 1 97.11 64 SER B CA 1
ATOM 1588 C C . SER B 1 64 ? -2.294 2.107 6.743 1 97.11 64 SER B C 1
ATOM 1590 O O . SER B 1 64 ? -1.271 1.536 6.359 1 97.11 64 SER B O 1
ATOM 1592 N N . SER B 1 65 ? -3.148 2.675 5.898 1 97.38 65 SER B N 1
ATOM 1593 C CA . SER B 1 65 ? -2.888 2.802 4.467 1 97.38 65 SER B CA 1
ATOM 1594 C C . SER B 1 65 ? -3.402 4.133 3.928 1 97.38 65 SER B C 1
ATOM 1596 O O . SER B 1 65 ? -4.426 4.641 4.388 1 97.38 65 SER B O 1
ATOM 1598 N N . VAL B 1 66 ? -2.694 4.711 2.964 1 97.74 66 VAL B N 1
ATOM 1599 C CA . VAL B 1 66 ? -3.11 5.919 2.259 1 97.74 66 VAL B CA 1
ATOM 1600 C C . VAL B 1 66 ? -2.822 5.772 0.767 1 97.74 66 VAL B C 1
ATOM 1602 O O . VAL B 1 66 ? -1.705 5.427 0.375 1 97.74 66 VAL B O 1
ATOM 1605 N N . ARG B 1 67 ? -3.831 5.94 -0.056 1 96.86 67 ARG B N 1
ATOM 1606 C CA . ARG B 1 67 ? -3.739 5.917 -1.512 1 96.86 67 ARG B CA 1
ATOM 1607 C C . ARG B 1 67 ? -4.511 7.08 -2.128 1 96.86 67 ARG B C 1
ATOM 1609 O O . ARG B 1 67 ? -5.405 7.643 -1.494 1 96.86 67 ARG B O 1
ATOM 1616 N N . LEU B 1 68 ? -4.093 7.404 -3.342 1 94.41 68 LEU B N 1
ATOM 1617 C CA . LEU B 1 68 ? -4.788 8.449 -4.085 1 94.41 68 LEU B CA 1
ATOM 1618 C C . LEU B 1 68 ? -5.699 7.846 -5.149 1 94.41 68 LEU B C 1
ATOM 1620 O O . LEU B 1 68 ? -5.369 6.818 -5.744 1 94.41 68 LEU B O 1
ATOM 1624 N N . THR B 1 69 ? -6.79 8.574 -5.392 1 92.18 69 THR B N 1
ATOM 1625 C CA . THR B 1 69 ? -7.576 8.238 -6.574 1 92.18 69 THR B CA 1
ATOM 1626 C C . THR B 1 69 ? -6.848 8.66 -7.846 1 92.18 69 THR B C 1
ATOM 1628 O O . THR B 1 69 ? -5.908 9.455 -7.795 1 92.18 69 THR B O 1
ATOM 1631 N N . THR B 1 70 ? -7.308 8.098 -8.888 1 85.84 70 THR B N 1
ATOM 1632 C CA . THR B 1 70 ? -6.627 8.301 -10.162 1 85.84 70 THR B CA 1
ATOM 1633 C C . THR B 1 70 ? -6.564 9.785 -10.511 1 85.84 70 THR B C 1
ATOM 1635 O O . THR B 1 70 ? -5.545 10.268 -11.009 1 85.84 70 THR B O 1
ATOM 1638 N N . ASN B 1 71 ? -7.591 10.461 -10.273 1 89.44 71 ASN B N 1
ATOM 1639 C CA . ASN B 1 71 ? -7.62 11.887 -10.58 1 89.44 71 ASN B CA 1
ATOM 1640 C C . ASN B 1 71 ? -7.018 12.717 -9.45 1 89.44 71 ASN B C 1
ATOM 1642 O O . ASN B 1 71 ? -6.952 13.944 -9.541 1 89.44 71 ASN B O 1
ATOM 1646 N N . GLU B 1 72 ? -6.643 12.052 -8.312 1 92.49 72 GLU B N 1
ATOM 1647 C CA . GLU B 1 72 ? -5.964 12.609 -7.145 1 92.49 72 GLU B CA 1
ATOM 1648 C C . GLU B 1 72 ? -6.836 13.645 -6.442 1 92.49 72 GLU B C 1
ATOM 1650 O O . GLU B 1 72 ? -6.322 14.587 -5.835 1 92.49 72 GLU B O 1
ATOM 1655 N N . GLU B 1 73 ? -8.176 13.484 -6.624 1 94.63 73 GLU B N 1
ATOM 1656 C CA . GLU B 1 73 ? -9.108 14.369 -5.93 1 94.63 73 GLU B CA 1
ATOM 1657 C C . GLU B 1 73 ? -9.322 13.922 -4.487 1 94.63 73 GLU B C 1
ATOM 1659 O O . GLU B 1 73 ? -9.735 14.717 -3.64 1 94.63 73 GLU B O 1
ATOM 1664 N N . TYR B 1 74 ? -9.062 12.638 -4.284 1 95.59 74 TYR B N 1
ATOM 1665 C CA . TYR B 1 74 ? -9.314 12.097 -2.953 1 95.59 74 TYR B CA 1
ATO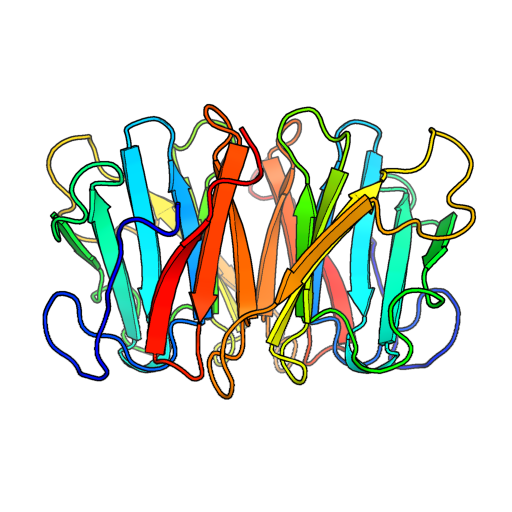M 1666 C C . TYR B 1 74 ? -8.163 11.206 -2.5 1 95.59 74 TYR B C 1
ATOM 1668 O O . TYR B 1 74 ? -7.458 10.624 -3.327 1 95.59 74 TYR B O 1
ATOM 1676 N N . LEU B 1 75 ? -7.991 11.172 -1.21 1 96.93 75 LEU B N 1
ATOM 1677 C CA . LEU B 1 75 ? -7.181 10.156 -0.547 1 96.93 75 LEU B CA 1
ATOM 1678 C C . LEU B 1 75 ? -8.063 9.086 0.088 1 96.93 75 LEU B C 1
ATOM 1680 O O . LEU B 1 75 ? -9.043 9.406 0.765 1 96.93 75 LEU B O 1
ATOM 1684 N N . ILE B 1 76 ? -7.761 7.839 -0.176 1 96.8 76 ILE B N 1
ATOM 1685 C CA . ILE B 1 76 ? -8.417 6.692 0.443 1 96.8 76 ILE B CA 1
ATOM 1686 C C . ILE B 1 76 ? -7.569 6.176 1.603 1 96.8 76 ILE B C 1
ATOM 1688 O O . ILE B 1 76 ? -6.406 5.81 1.415 1 96.8 76 ILE B O 1
ATOM 1692 N N . VAL B 1 77 ? -8.156 6.172 2.789 1 98.05 77 VAL B N 1
ATOM 1693 C CA . VAL B 1 77 ? -7.385 5.861 3.988 1 98.05 77 VAL B CA 1
ATOM 1694 C C . VAL B 1 77 ? -8.047 4.712 4.745 1 98.05 77 VAL B C 1
ATOM 1696 O O . VAL B 1 77 ? -9.25 4.75 5.014 1 98.05 77 VAL B O 1
ATOM 1699 N N . ALA B 1 78 ? -7.272 3.728 5.03 1 97.7 78 ALA B N 1
ATOM 1700 C CA . ALA B 1 78 ? -7.756 2.627 5.859 1 97.7 78 ALA B CA 1
ATOM 1701 C C . ALA B 1 78 ? -7.372 2.833 7.322 1 97.7 78 ALA B C 1
ATOM 1703 O O . ALA B 1 78 ? -6.255 3.263 7.622 1 97.7 78 ALA B O 1
ATOM 1704 N N . GLN B 1 79 ? -8.267 2.574 8.191 1 97.93 79 GLN B N 1
ATOM 1705 C CA . GLN B 1 79 ? -8.035 2.533 9.631 1 97.93 79 GLN B CA 1
ATOM 1706 C C . GLN B 1 79 ? -8.364 1.157 10.203 1 97.93 79 GLN B C 1
ATOM 1708 O O . GLN B 1 79 ? -9.536 0.804 10.348 1 97.93 79 GLN B O 1
ATOM 1713 N N . LEU B 1 80 ? -7.334 0.509 10.592 1 97.17 80 LEU B N 1
ATOM 1714 C CA . LEU B 1 80 ? -7.335 -0.923 10.87 1 97.17 80 LEU B CA 1
ATOM 1715 C C . LEU B 1 80 ? -8.211 -1.242 12.077 1 97.1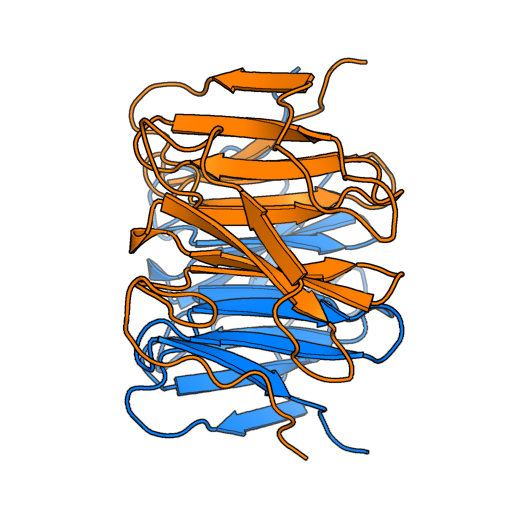7 80 LEU B C 1
ATOM 1717 O O . LEU B 1 80 ? -9.102 -2.091 11.995 1 97.17 80 LEU B O 1
ATOM 1721 N N . ASN B 1 81 ? -8.043 -0.579 13.143 1 97.05 81 ASN B N 1
ATOM 1722 C CA . ASN B 1 81 ? -8.589 -0.998 14.429 1 97.05 81 ASN B CA 1
ATOM 1723 C C . ASN B 1 81 ? -10.066 -0.634 14.557 1 97.05 81 ASN B C 1
ATOM 1725 O O . ASN B 1 81 ? -10.782 -1.208 15.379 1 97.05 81 ASN B O 1
ATOM 1729 N N . ILE B 1 82 ? -10.553 0.367 13.749 1 97.49 82 ILE B N 1
ATOM 1730 C CA . ILE B 1 82 ? -11.963 0.733 13.832 1 97.49 82 ILE B CA 1
ATOM 1731 C C . ILE B 1 82 ? -12.694 0.256 12.579 1 97.49 82 ILE B C 1
ATOM 1733 O O . ILE B 1 82 ? -13.84 0.642 12.336 1 97.49 82 ILE B O 1
ATOM 1737 N N . ASN B 1 83 ? -12.041 -0.536 11.768 1 96.03 83 ASN B N 1
ATOM 1738 C CA . ASN B 1 83 ? -12.631 -1.188 10.604 1 96.03 83 ASN B CA 1
ATOM 1739 C C . ASN B 1 83 ? -13.301 -0.179 9.675 1 96.03 83 ASN B C 1
ATOM 1741 O O . ASN B 1 83 ? -14.464 -0.348 9.305 1 96.03 83 ASN B O 1
ATOM 1745 N N . ARG B 1 84 ? -12.474 0.752 9.215 1 96.03 84 ARG B N 1
ATOM 1746 C CA . ARG B 1 84 ? -13.028 1.86 8.443 1 96.03 84 ARG B CA 1
ATOM 1747 C C . ARG B 1 84 ? -12.125 2.212 7.265 1 96.03 84 ARG B C 1
ATOM 1749 O O . ARG B 1 84 ? -10.899 2.2 7.391 1 96.03 84 ARG B O 1
ATOM 1756 N N . VAL B 1 85 ? -12.773 2.473 6.148 1 96.08 85 VAL B N 1
ATOM 1757 C CA . VAL B 1 85 ? -12.124 3.158 5.035 1 96.08 85 VAL B CA 1
ATOM 1758 C C . VAL B 1 85 ? -12.739 4.543 4.85 1 96.08 85 VAL B C 1
ATOM 1760 O O . VAL B 1 85 ? -13.954 4.671 4.68 1 96.08 85 VAL B O 1
ATOM 1763 N N . SER B 1 86 ? -11.897 5.576 4.891 1 96.6 86 SER B N 1
ATOM 1764 C CA . SER B 1 86 ? -12.355 6.953 4.736 1 96.6 86 SER B CA 1
ATOM 1765 C C . SER B 1 86 ? -11.888 7.545 3.41 1 96.6 86 SER B C 1
ATOM 1767 O O . SER B 1 86 ? -10.772 7.272 2.961 1 96.6 86 SER B O 1
ATOM 1769 N N . VAL B 1 87 ? -12.758 8.338 2.872 1 96.28 87 VAL B N 1
ATOM 1770 C CA . VAL B 1 87 ? -12.428 9.135 1.695 1 96.28 87 VAL B CA 1
ATOM 1771 C C . VAL B 1 87 ? -12.225 10.593 2.099 1 96.28 87 VAL B C 1
ATOM 1773 O O . VAL B 1 87 ? -13.151 11.243 2.591 1 96.28 87 VAL B O 1
ATOM 1776 N N . LEU B 1 88 ? -10.997 11.067 1.897 1 97.6 88 LEU B N 1
ATOM 1777 C CA . LEU B 1 88 ? -10.652 12.433 2.275 1 97.6 88 LEU B CA 1
ATOM 1778 C C . LEU B 1 88 ? -10.467 13.309 1.04 1 97.6 88 LEU B C 1
ATOM 1780 O O . LEU B 1 88 ? -9.901 12.865 0.039 1 97.6 88 LEU B O 1
ATOM 1784 N N . ALA B 1 89 ? -10.881 14.509 1.133 1 97.53 89 ALA B N 1
ATOM 1785 C CA . ALA B 1 89 ? -10.635 15.449 0.043 1 97.53 89 ALA B CA 1
ATOM 1786 C C . ALA B 1 89 ? -9.163 15.848 -0.016 1 97.53 89 ALA B C 1
ATOM 1788 O O . ALA B 1 89 ? -8.572 16.216 1.002 1 97.53 89 ALA B O 1
ATOM 1789 N N . ALA B 1 90 ? -8.614 15.709 -1.184 1 96.26 90 ALA B N 1
ATOM 1790 C CA . ALA B 1 90 ? -7.248 16.199 -1.346 1 96.26 90 ALA B CA 1
ATOM 1791 C C . ALA B 1 90 ? -7.191 17.719 -1.217 1 96.26 90 ALA B C 1
ATOM 1793 O O . ALA B 1 90 ? -8.045 18.426 -1.758 1 96.26 90 ALA B O 1
ATOM 1794 N N . PRO B 1 91 ? -6.181 18.188 -0.47 1 95.71 91 PRO B N 1
ATOM 1795 C CA . PRO B 1 91 ? -6.097 19.644 -0.336 1 95.71 91 PRO B CA 1
ATOM 1796 C C . PRO B 1 91 ? -5.554 20.322 -1.592 1 95.71 91 PRO B C 1
ATOM 1798 O O . PRO B 1 91 ? -4.903 19.674 -2.416 1 95.71 91 PRO B O 1
ATOM 1801 N N . PRO B 1 92 ? -5.864 21.598 -1.758 1 91.51 92 PRO B N 1
ATOM 1802 C CA . PRO B 1 92 ? -5.264 22.322 -2.88 1 91.51 92 PRO B CA 1
ATOM 1803 C C . PRO B 1 92 ? -3.741 22.397 -2.788 1 91.51 92 PRO B C 1
ATOM 1805 O O . PRO B 1 92 ? -3.169 22.114 -1.732 1 91.51 92 PRO B O 1
ATOM 1808 N N . ILE B 1 93 ? -3.135 22.666 -3.879 1 87.53 93 ILE B N 1
ATOM 1809 C CA . ILE B 1 93 ? -1.686 22.835 -3.916 1 87.53 93 ILE B CA 1
ATOM 1810 C C . ILE B 1 93 ? -1.284 24.031 -3.055 1 87.53 93 ILE B C 1
ATOM 1812 O O . ILE B 1 93 ? -1.907 25.093 -3.127 1 87.53 93 ILE B O 1
ATOM 1816 N N . GLY B 1 94 ? -0.253 23.899 -2.208 1 85.68 94 GLY B N 1
ATOM 1817 C CA . GLY B 1 94 ? 0.297 24.998 -1.43 1 85.68 94 GLY B CA 1
ATOM 1818 C C . GLY B 1 94 ? -0.213 25.031 -0.002 1 85.68 94 GLY B C 1
ATOM 1819 O O . GLY B 1 94 ? 0.371 25.697 0.856 1 85.68 94 GLY B O 1
ATOM 1820 N N . SER B 1 95 ? -1.308 24.372 0.283 1 89.32 95 SER B N 1
ATOM 1821 C CA . SER B 1 95 ? -1.848 24.354 1.639 1 89.32 95 SER B CA 1
ATOM 1822 C C . SER B 1 95 ? -2.377 22.972 2.005 1 89.32 95 SER B C 1
ATOM 1824 O O . SER B 1 95 ? -3.302 22.466 1.366 1 89.32 95 SER B O 1
ATOM 1826 N N . ILE B 1 96 ? -1.881 22.406 3.059 1 94.48 96 ILE B N 1
ATOM 1827 C CA . ILE B 1 96 ? -2.354 21.097 3.495 1 94.48 96 ILE B CA 1
ATOM 1828 C C . ILE B 1 96 ? -3.655 21.253 4.278 1 94.48 96 ILE B C 1
ATOM 1830 O O . ILE B 1 96 ? -4.598 20.48 4.089 1 94.48 96 ILE B O 1
ATOM 1834 N N . GLY B 1 97 ? -3.734 22.418 5.132 1 94.32 97 GLY B N 1
ATOM 1835 C CA . GLY B 1 97 ? -4.948 22.663 5.893 1 94.32 97 GLY B CA 1
ATOM 1836 C C . GLY B 1 97 ? -5.371 21.478 6.741 1 94.32 97 GLY B C 1
ATOM 1837 O O . GLY B 1 97 ? -4.528 20.708 7.205 1 94.32 97 GLY B O 1
ATOM 1838 N N . ASP B 1 98 ? -6.732 21.398 6.977 1 95.51 98 ASP B N 1
ATOM 1839 C CA . ASP B 1 98 ? -7.284 20.296 7.759 1 95.51 98 ASP B CA 1
ATOM 1840 C C . ASP B 1 98 ? -7.829 19.196 6.85 1 95.51 98 ASP B C 1
ATOM 1842 O O . ASP B 1 98 ? -8.216 19.461 5.71 1 95.51 98 ASP B O 1
ATOM 1846 N N . CYS B 1 99 ? -7.712 18.016 7.379 1 97.42 99 CYS B N 1
ATOM 1847 C CA . CYS B 1 99 ? -8.329 16.955 6.592 1 97.42 99 CYS B CA 1
ATOM 1848 C C . CYS B 1 99 ? -9.849 17.063 6.628 1 97.42 99 CYS B C 1
ATOM 1850 O O . CYS B 1 99 ? -10.418 17.554 7.605 1 97.42 99 CYS B O 1
ATOM 1852 N N . HIS B 1 100 ? -10.502 16.714 5.513 1 97.21 100 HIS B N 1
ATOM 1853 C CA . HIS B 1 100 ? -11.952 16.7 5.355 1 97.21 100 HIS B CA 1
ATOM 1854 C C . HIS B 1 100 ? -12.44 15.339 4.871 1 97.21 100 HIS B C 1
ATOM 1856 O O . HIS B 1 100 ? -12.093 14.906 3.77 1 97.21 100 HIS B O 1
ATOM 1862 N N . VAL B 1 101 ? -13.247 14.72 5.697 1 96.75 101 VAL B N 1
ATOM 1863 C CA . VAL B 1 101 ? -13.824 13.434 5.322 1 96.75 101 VAL B CA 1
ATOM 1864 C C . VAL B 1 101 ? -15.062 13.656 4.456 1 96.75 101 VAL B C 1
ATOM 1866 O O . VAL B 1 101 ? -16.019 14.305 4.885 1 96.75 101 VAL B O 1
ATOM 1869 N N . VAL B 1 102 ? -15.056 13.112 3.26 1 96.8 102 VAL B N 1
ATOM 1870 C CA . VAL B 1 102 ? -16.176 13.342 2.354 1 96.8 102 VAL B CA 1
ATOM 1871 C C . VAL B 1 102 ? -17.071 12.105 2.315 1 96.8 102 VAL B C 1
ATOM 1873 O O . VAL B 1 102 ? -18.233 12.185 1.908 1 96.8 102 VAL B O 1
ATOM 1876 N N . ASN B 1 103 ? -16.543 10.929 2.637 1 94.69 103 ASN B N 1
ATOM 1877 C CA . ASN B 1 103 ? -17.29 9.677 2.693 1 94.69 103 ASN B CA 1
ATOM 1878 C C . ASN B 1 103 ? -16.616 8.662 3.612 1 94.69 103 ASN B C 1
ATOM 1880 O O . ASN B 1 103 ? -15.408 8.734 3.843 1 94.69 103 ASN B O 1
ATOM 1884 N N . ILE B 1 104 ? -17.432 7.759 4.193 1 94.13 104 ILE B N 1
ATOM 1885 C CA . ILE B 1 104 ? -16.921 6.697 5.052 1 94.13 104 ILE B CA 1
ATOM 1886 C C . ILE B 1 104 ? -17.542 5.362 4.647 1 94.13 104 ILE B C 1
ATOM 1888 O O . ILE B 1 104 ? -18.747 5.282 4.395 1 94.13 104 ILE B O 1
ATOM 1892 N N . ILE B 1 105 ? -16.736 4.377 4.56 1 92.44 105 ILE B N 1
ATOM 1893 C CA . ILE B 1 105 ? -17.177 2.991 4.443 1 92.44 105 ILE B CA 1
ATOM 1894 C C . ILE B 1 105 ? -16.876 2.243 5.74 1 92.44 105 ILE B C 1
ATOM 1896 O O . ILE B 1 105 ? -15.723 1.906 6.017 1 92.44 105 ILE B O 1
ATOM 1900 N N . GLN B 1 106 ? -17.934 2.018 6.529 1 93.59 106 GLN B N 1
ATOM 1901 C CA . GLN B 1 106 ? -17.767 1.244 7.755 1 93.59 106 GLN B CA 1
ATOM 1902 C C . GLN B 1 106 ? -17.851 -0.254 7.476 1 93.59 106 GLN B C 1
ATOM 1904 O O . GLN B 1 106 ? -18.868 -0.742 6.976 1 93.59 106 GLN B O 1
ATOM 1909 N N . LEU B 1 107 ? -16.82 -0.94 7.768 1 91.36 107 LEU B N 1
ATOM 1910 C CA . LEU B 1 107 ? -16.784 -2.38 7.535 1 91.36 107 LEU B CA 1
ATOM 1911 C C . LEU B 1 107 ? -17.236 -3.142 8.776 1 91.36 107 LEU B C 1
ATOM 1913 O O . LEU B 1 107 ? -17.307 -2.573 9.868 1 91.36 107 LEU B O 1
ATOM 1917 N N . ALA B 1 108 ? -17.549 -4.38 8.557 1 90.56 108 ALA B N 1
ATOM 1918 C CA . ALA B 1 108 ? -17.97 -5.223 9.673 1 90.56 108 ALA B CA 1
ATOM 1919 C C . ALA B 1 108 ? -16.848 -5.378 10.697 1 90.56 108 ALA B C 1
ATOM 1921 O O . ALA B 1 108 ? -15.676 -5.16 10.381 1 90.56 108 ALA B O 1
ATOM 1922 N N . ASP B 1 109 ? -17.205 -5.812 11.876 1 92.34 109 ASP B N 1
ATOM 1923 C CA . ASP B 1 109 ? -16.241 -6 12.956 1 92.34 109 ASP B CA 1
ATOM 1924 C C . ASP B 1 109 ? -15.2 -7.053 12.584 1 92.34 109 ASP B C 1
ATOM 1926 O O . ASP B 1 109 ? -15.516 -8.038 11.913 1 92.34 109 ASP B O 1
ATOM 1930 N N . GLU B 1 110 ? -13.987 -6.89 12.938 1 91.79 110 GLU B N 1
ATOM 1931 C CA . GLU B 1 110 ? -12.869 -7.823 12.843 1 91.79 110 GLU B CA 1
ATOM 1932 C C . GLU B 1 110 ? -12.387 -7.962 11.401 1 91.79 110 GLU B C 1
ATOM 1934 O O . GLU B 1 110 ? -11.561 -8.825 11.098 1 91.79 110 GLU B O 1
ATOM 1939 N N . VAL B 1 111 ? -12.925 -7.15 10.449 1 90.41 111 VAL B N 1
ATOM 1940 C CA . VAL B 1 111 ? -12.446 -7.179 9.071 1 90.41 111 VAL B CA 1
ATOM 1941 C C . VAL B 1 111 ? -10.991 -6.72 9.02 1 90.41 111 VAL B C 1
ATOM 1943 O O . VAL B 1 111 ? -10.158 -7.346 8.359 1 90.41 111 VAL B O 1
ATOM 1946 N N . LYS B 1 112 ? -10.626 -5.598 9.729 1 94.68 112 LYS B N 1
ATOM 1947 C CA . LYS B 1 112 ? -9.277 -5.06 9.876 1 94.68 112 LYS B CA 1
ATOM 1948 C C . LYS B 1 112 ? -8.657 -4.749 8.516 1 94.68 112 LYS B C 1
ATOM 1950 O O . LYS B 1 112 ? -7.686 -5.39 8.109 1 94.68 112 LYS B O 1
ATOM 1955 N N . PRO B 1 113 ? -9.167 -3.686 7.813 1 94.72 113 PRO B N 1
ATOM 1956 C CA . PRO B 1 113 ? -8.58 -3.276 6.535 1 94.72 113 PRO B CA 1
ATOM 1957 C C . PRO B 1 113 ? -7.148 -2.765 6.681 1 94.72 113 PRO B C 1
ATOM 1959 O O . PRO B 1 113 ? -6.909 -1.777 7.379 1 94.72 113 PRO B O 1
ATOM 1962 N N . HIS B 1 114 ? -6.257 -3.431 6.057 1 95.33 114 HIS B N 1
ATOM 1963 C CA . HIS B 1 114 ? -4.847 -3.121 6.265 1 95.33 114 HIS B CA 1
ATOM 1964 C C . HIS B 1 114 ? -4.303 -2.248 5.139 1 95.33 114 HIS B C 1
ATOM 1966 O O . HIS B 1 114 ? -3.891 -1.11 5.374 1 95.33 114 HIS B O 1
ATOM 1972 N N . LEU B 1 115 ? -4.28 -2.734 3.842 1 94.93 115 LEU B N 1
ATOM 1973 C CA . LEU B 1 115 ? -3.842 -1.96 2.686 1 94.93 115 LEU B CA 1
ATOM 1974 C C . LEU B 1 115 ? -4.962 -1.837 1.658 1 94.93 115 LEU B C 1
ATOM 1976 O O . LEU B 1 115 ? -5.742 -2.773 1.468 1 94.93 115 LEU B O 1
ATOM 1980 N N . VAL B 1 116 ? -5.002 -0.624 1.014 1 94.56 116 VAL B N 1
ATOM 1981 C CA . VAL B 1 116 ? -5.969 -0.376 -0.051 1 94.56 116 VAL B CA 1
ATOM 1982 C C . VAL B 1 116 ? -5.236 -0.025 -1.343 1 94.56 116 VAL B C 1
ATOM 1984 O O . VAL B 1 116 ? -4.122 0.501 -1.309 1 94.56 116 VAL B O 1
ATOM 1987 N N . ASP B 1 117 ? -5.827 -0.48 -2.395 1 92.9 117 ASP B N 1
ATOM 1988 C CA . ASP B 1 117 ? -5.449 0.029 -3.71 1 92.9 117 ASP B CA 1
ATOM 1989 C C . ASP B 1 117 ? -6.675 0.501 -4.489 1 92.9 117 ASP B C 1
ATOM 1991 O O . ASP B 1 117 ? -7.8 0.09 -4.196 1 92.9 117 ASP B O 1
ATOM 1995 N N . VAL B 1 118 ? -6.441 1.407 -5.446 1 89.82 118 VAL B N 1
ATOM 1996 C CA . VAL B 1 118 ? -7.512 1.974 -6.259 1 89.82 118 VAL B CA 1
ATOM 1997 C C . VAL B 1 118 ? -7.273 1.646 -7.731 1 89.82 118 VAL B C 1
ATOM 1999 O O . VAL B 1 118 ? -6.188 1.898 -8.261 1 89.82 118 VAL B O 1
ATOM 2002 N N . ASN B 1 119 ? -8.33 1.129 -8.307 1 84.06 119 ASN B N 1
ATOM 2003 C CA . ASN B 1 119 ? -8.244 0.87 -9.74 1 84.06 119 ASN B CA 1
ATOM 2004 C C . ASN B 1 119 ? -8.24 2.167 -10.544 1 84.06 119 ASN B C 1
ATOM 2006 O O . ASN B 1 119 ? -9.163 2.975 -10.431 1 84.06 119 ASN B O 1
ATOM 2010 N N . VAL B 1 120 ? -7.323 2.289 -11.39 1 79.6 120 VAL B N 1
ATOM 2011 C CA . VAL B 1 120 ? -7.099 3.547 -12.096 1 79.6 120 VAL B CA 1
ATOM 2012 C C . VAL B 1 120 ? -8.23 3.787 -13.094 1 79.6 120 VAL B C 1
ATOM 2014 O O . VAL B 1 120 ? -8.614 4.932 -13.342 1 79.6 120 VAL B O 1
ATOM 2017 N N . LYS B 1 121 ? -8.785 2.785 -13.596 1 79.39 121 LYS B N 1
ATOM 2018 C CA . LYS B 1 121 ? -9.789 2.931 -14.646 1 79.39 121 LYS B CA 1
ATOM 2019 C C . LYS B 1 121 ? -11.186 3.083 -14.053 1 79.39 121 LYS B C 1
ATOM 2021 O O . LYS B 1 121 ? -11.98 3.901 -14.522 1 79.39 121 LYS B O 1
ATOM 2026 N N . THR B 1 122 ? -11.472 2.406 -12.985 1 79.9 122 THR B N 1
ATOM 2027 C CA . THR B 1 122 ? -12.857 2.333 -12.532 1 79.9 122 THR B CA 1
ATOM 2028 C C . THR B 1 122 ? -13.043 3.11 -11.232 1 79.9 122 THR B C 1
ATOM 2030 O O . THR B 1 122 ? -14.172 3.404 -10.834 1 79.9 122 THR B O 1
ATOM 2033 N N . GLY B 1 123 ? -11.929 3.361 -10.529 1 83.47 123 GLY B N 1
ATOM 2034 C CA . GLY B 1 123 ? -12.018 4.001 -9.226 1 83.47 123 GLY B CA 1
ATOM 2035 C C . GLY B 1 123 ? -12.414 3.044 -8.118 1 83.47 123 GLY B C 1
ATOM 2036 O O . GLY B 1 123 ? -12.569 3.451 -6.965 1 83.47 123 GLY B O 1
ATOM 2037 N N . ALA B 1 124 ? -12.584 1.768 -8.453 1 88.52 124 ALA B N 1
ATOM 2038 C CA . ALA B 1 124 ? -12.917 0.773 -7.436 1 88.52 124 ALA B CA 1
ATOM 2039 C C . ALA B 1 124 ? -11.801 0.652 -6.402 1 88.52 124 ALA B C 1
ATOM 2041 O O . ALA B 1 124 ? -10.618 0.711 -6.745 1 88.52 124 ALA B O 1
ATOM 2042 N N . ILE B 1 125 ? -12.237 0.43 -5.148 1 91.83 125 ILE B N 1
ATOM 2043 C CA . ILE B 1 125 ? -11.294 0.305 -4.042 1 91.83 125 ILE B CA 1
ATOM 2044 C C . ILE B 1 125 ? -11.137 -1.166 -3.663 1 91.83 125 ILE B C 1
ATOM 2046 O O . ILE B 1 125 ? -12.123 -1.85 -3.381 1 91.83 125 ILE B O 1
ATOM 2050 N N . TYR B 1 126 ? -9.943 -1.652 -3.709 1 91.57 126 TYR B N 1
ATOM 2051 C CA . TYR B 1 126 ? -9.606 -3.001 -3.267 1 91.57 126 TYR B CA 1
ATOM 2052 C C . TYR B 1 126 ? -8.939 -2.976 -1.897 1 91.57 126 TYR B C 1
ATOM 2054 O O . TYR B 1 126 ? -8.027 -2.182 -1.659 1 91.57 126 TYR B O 1
ATOM 2062 N N . VAL B 1 127 ? -9.402 -3.852 -1.019 1 93.43 127 VAL B N 1
ATOM 2063 C CA . VAL B 1 127 ? -8.957 -3.818 0.37 1 93.43 127 VAL B CA 1
ATOM 2064 C C . VAL B 1 127 ? -8.427 -5.191 0.778 1 93.43 127 VAL B C 1
ATOM 2066 O O . VAL B 1 127 ? -9.132 -6.196 0.658 1 93.43 127 VAL B O 1
ATOM 2069 N N . ALA B 1 128 ? -7.165 -5.277 1.167 1 93.63 128 ALA B N 1
ATOM 2070 C CA . ALA B 1 128 ? -6.657 -6.454 1.867 1 93.63 128 ALA B CA 1
ATOM 2071 C C . ALA B 1 128 ? -7.084 -6.448 3.332 1 93.63 128 ALA B C 1
ATOM 2073 O O . ALA B 1 128 ? -6.743 -5.53 4.081 1 93.63 128 ALA B O 1
ATOM 2074 N N . GLU B 1 129 ? -7.829 -7.43 3.713 1 92.96 129 GLU B N 1
ATOM 2075 C CA . GLU B 1 129 ? -8.435 -7.513 5.039 1 92.96 129 GLU B CA 1
ATOM 2076 C C . GLU B 1 129 ? -7.776 -8.602 5.88 1 92.96 129 GLU B C 1
ATOM 2078 O O . GLU B 1 129 ? -8.095 -9.784 5.736 1 92.96 129 GLU B O 1
ATOM 2083 N N . ILE B 1 130 ? -6.939 -8.205 6.787 1 91.91 130 ILE B N 1
ATOM 2084 C CA . ILE B 1 130 ? -6.125 -9.207 7.467 1 91.91 130 ILE B CA 1
ATOM 2085 C C . ILE B 1 130 ? -6.954 -9.899 8.546 1 91.91 130 ILE B C 1
ATOM 2087 O O . ILE B 1 130 ? -6.707 -11.061 8.878 1 91.91 130 ILE B O 1
ATOM 2091 N N . GLY B 1 131 ? -7.877 -9.259 9.175 1 89.68 131 GLY B N 1
ATOM 2092 C CA . GLY B 1 131 ? -8.747 -9.892 10.153 1 89.68 131 GLY B CA 1
ATOM 2093 C C . GLY B 1 131 ? -9.667 -10.935 9.547 1 89.68 131 GLY B C 1
ATOM 2094 O O . GLY B 1 131 ? -9.709 -12.077 10.008 1 89.68 131 GLY B O 1
ATOM 2095 N N . ALA B 1 132 ? -10.356 -10.553 8.551 1 85.93 132 ALA B N 1
ATOM 2096 C CA . ALA B 1 132 ? -11.27 -11.451 7.85 1 85.93 132 ALA B CA 1
ATOM 2097 C C . ALA B 1 132 ? -10.509 -12.399 6.927 1 85.93 132 ALA B C 1
ATOM 2099 O O . ALA B 1 132 ? -11.091 -13.333 6.37 1 85.93 132 ALA B O 1
ATOM 2100 N N . GLN B 1 133 ? -9.226 -12.156 6.759 1 87.96 133 GLN B N 1
ATOM 2101 C CA . GLN B 1 133 ? -8.392 -12.957 5.869 1 87.96 133 GLN B CA 1
ATOM 2102 C C . GLN B 1 133 ? -9.004 -13.046 4.474 1 87.96 133 GLN B C 1
ATOM 2104 O O . GLN B 1 133 ? -9.162 -14.14 3.928 1 87.96 133 GLN B O 1
ATOM 2109 N N . GLN B 1 134 ? -9.33 -11.864 3.917 1 87.34 134 GLN B N 1
ATOM 2110 C CA . GLN B 1 134 ? -9.921 -11.748 2.588 1 87.34 134 GLN B CA 1
ATOM 2111 C C . GLN B 1 134 ? -9.469 -10.466 1.895 1 87.34 134 GLN B C 1
ATOM 2113 O O . GLN B 1 134 ? -8.85 -9.602 2.518 1 87.34 134 GLN B O 1
ATOM 2118 N N . VAL B 1 135 ? -9.732 -10.461 0.588 1 89 135 VAL B N 1
ATOM 2119 C CA . VAL B 1 135 ? -9.65 -9.237 -0.203 1 89 135 VAL B CA 1
ATOM 2120 C C . VAL B 1 135 ? -11.027 -8.891 -0.764 1 89 135 VAL B C 1
ATOM 2122 O O . VAL B 1 135 ? -11.727 -9.761 -1.288 1 89 135 VAL B O 1
ATOM 2125 N N . GLN B 1 136 ? -11.411 -7.606 -0.573 1 88.21 136 GLN B N 1
ATOM 2126 C CA . GLN B 1 136 ? -12.724 -7.169 -1.038 1 88.21 136 GLN B CA 1
ATOM 2127 C C . GLN B 1 136 ? -12.608 -5.938 -1.933 1 88.21 136 GLN B C 1
ATOM 2129 O O . GLN B 1 136 ? -11.68 -5.141 -1.784 1 88.21 136 GLN B O 1
ATOM 2134 N N . LYS B 1 137 ? -13.516 -5.875 -2.862 1 88.43 137 LYS B N 1
ATOM 2135 C CA . LYS B 1 137 ? -13.678 -4.723 -3.744 1 88.43 137 LYS B CA 1
ATOM 2136 C C . LYS B 1 137 ? -14.857 -3.858 -3.308 1 88.43 137 LYS B C 1
ATOM 2138 O O . LYS B 1 137 ? -15.951 -4.37 -3.06 1 88.43 137 LYS B O 1
ATOM 2143 N N . TYR B 1 138 ? -14.588 -2.63 -3.136 1 83.18 138 TYR B N 1
ATOM 2144 C CA . TYR B 1 138 ? -15.635 -1.669 -2.809 1 83.18 138 TYR B CA 1
ATOM 2145 C C . TYR B 1 138 ? -15.787 -0.63 -3.915 1 83.18 138 TYR B C 1
ATOM 2147 O O . TYR B 1 138 ? -14.793 -0.121 -4.437 1 83.18 138 TYR B O 1
ATOM 2155 N N . VAL B 1 139 ? -16.896 -0.507 -4.509 1 74.8 139 VAL B N 1
ATOM 2156 C CA . VAL B 1 139 ? -17.182 0.515 -5.509 1 74.8 139 VAL B CA 1
ATOM 2157 C C . VAL B 1 139 ? -17.938 1.674 -4.863 1 74.8 139 VAL B C 1
ATOM 2159 O O . VAL B 1 139 ? -19.098 1.524 -4.47 1 74.8 139 VAL B O 1
ATOM 2162 N N . PRO B 1 140 ? -16.974 2.628 -4.592 1 60.35 140 PRO B N 1
ATOM 2163 C CA . PRO B 1 140 ? -17.686 3.731 -3.943 1 60.35 140 PRO B CA 1
ATOM 2164 C C . PRO B 1 140 ? -18.958 4.131 -4.686 1 60.35 140 PRO B C 1
ATOM 2166 O O . PRO B 1 140 ? -19.13 3.782 -5.857 1 60.35 140 PRO B O 1
ATOM 2169 N N . LEU B 1 141 ? -19.899 5.107 -4.227 1 50.6 141 LEU B N 1
ATOM 2170 C CA . LEU B 1 141 ? -21.266 5.519 -4.523 1 50.6 141 LEU B CA 1
ATOM 2171 C C . LEU B 1 141 ? -21.42 5.873 -5.998 1 50.6 141 LEU B C 1
ATOM 2173 O O . LEU B 1 141 ? -20.586 6.589 -6.559 1 50.6 141 LEU B O 1
ATOM 2177 N N . ASN B 1 142 ? -21.563 4.803 -7.028 1 40.19 142 ASN B N 1
ATOM 2178 C CA . ASN B 1 142 ? -22.382 5.401 -8.077 1 40.19 142 ASN B CA 1
ATOM 2179 C C . ASN B 1 142 ? -23.521 6.232 -7.493 1 40.19 142 ASN B C 1
ATOM 2181 O O . ASN B 1 142 ? -24.106 5.862 -6.474 1 40.19 142 ASN B O 1
#

Nearest PDB structures (foldseek):
  3vu4-assembly3_B  TM=7.097E-01  e=1.044E-04  Kluyveromyces marxianus
  5ltd-assembly1_A  TM=6.216E-01  e=3.237E-04  Ogataea angusta
  3vu4-assembly3_A  TM=5.815E-01  e=1.642E-04  Kluyveromyces marxianus
  5ltg-assembly2_B  TM=6.392E-01  e=7.565E-04  Ogataea angusta
  5ltg-assembly1_A  TM=6.437E-01  e=1.410E-03  Ogataea angusta

Secondary structure (DSSP, 8-state):
-EES---EESSSTTEESSEEEEEE-TTSEEEEEEGGGTEEEEEETTT--EEEEE-TT-SSS--SEEEE-TTSSEEEEEETTTTEEEEEEPPPTT------EEEEEEPPTT--EEEEEE-TTT-PEEEEETTTTEEEEE----/-EE----EESSSTTEESSEEEEEE-TTSEEEEEEGGGTEEEEEETTT--EEEEE-TT-SSS--SEEEE-TTSSEEEEEETTTTEEEEEEPPPTT------EEEEEEPPTT--EEEEEE-TTT-PEEEEETTTTEEEEE----

Solvent-accessible surface area (backbone atoms only — not comparable to full-atom values): 14137 Å² total; per-residue (Å²): 106,76,56,67,41,76,26,44,70,43,85,51,94,64,32,20,34,43,22,40,12,34,33,64,51,92,89,39,41,33,41,32,13,19,23,68,66,19,25,36,40,32,25,33,63,84,80,44,45,74,67,46,59,34,44,83,81,24,78,90,46,24,30,36,15,47,37,59,41,73,85,53,57,31,34,44,31,22,22,32,91,74,16,31,40,35,34,26,53,48,57,62,90,95,46,58,68,72,64,42,79,76,46,75,48,79,52,60,88,64,32,24,32,37,23,59,30,57,33,68,86,77,58,32,34,35,33,9,14,39,57,52,11,24,39,40,35,37,43,64,89,123,102,77,52,68,44,75,26,46,72,43,85,50,95,65,31,20,33,43,21,40,13,32,33,64,51,94,87,39,41,33,42,31,14,19,23,68,66,19,24,36,38,32,24,32,62,85,81,44,45,76,67,44,58,34,42,82,82,23,78,90,48,26,30,37,14,48,35,59,41,74,86,54,57,32,34,44,32,22,22,32,92,75,16,31,39,37,34,28,52,49,56,61,89,96,46,56,67,71,65,43,78,76,46,75,48,78,51,60,88,65,31,25,32,38,22,60,30,60,32,69,87,77,58,32,34,36,33,10,14,38,57,53,11,24,39,41,36,38,46,65,86,125

Foldseek 3Di:
DPDDQDEDDDQDQSHADCQQEWDADPVAKIWTFRFVNQKIWIAGNPHNHTQDMERPVRPPGTFQEWDAALVRQWIWTDGFQQQKIFIWGQDDPRHRPYIDTPDMDHDDPQQGFHYWDADHPQRWIWTCGVRVRDIDIDRPDD/DDDDLDEDDDLDQSHADCQQEWDADPVAKIWTFRFVNQKIWIAGNPPNHTQDMERPVRPPGTFQEWDAALVRQWIWTDGFQQQKIFTWGQDDPRHRPYIDTPDMDHDDPQQGFHYWDADHPQRWIWTCGVRVRDIDIDRPDD

InterPro domains:
  IPR001258 NHL repeat [PF01436] (16-43)
  IPR001258 NHL repeat [PS51125] (7-46)
  IPR011042 Six-bladed beta-propeller, TolB-like [G3DSA:2.120.10.30] (3-141)
  IPR050952 Tripartite Motif and NHL Repeat Containing E3 Ligases [PTHR24104] (7-138)

Organism: Chelonoidis abingdonii (NCBI:txid106734)

Radius of gyration: 17.22 Å; Cα contacts (8 Å, |Δi|>4): 861; chains: 2; bounding box: 44×48×38 Å